Protein AF-A0A066ZB01-F1 (afdb_monomer)

Organism: NCBI:txid1348663

Nearest PDB structures (foldseek):
  6ec8-assembly1_A  TM=8.631E-01  e=2.308E-12  Thermobispora bispora DSM 43833
  6ec7-assembly1_A  TM=8.697E-01  e=3.137E-12  Thermobispora bispora DSM 43833
  3on5-assembly1_B  TM=3.009E-01  e=8.406E-01  Halalkalibacterium halodurans

Structure (mmCIF, N/CA/C/O backbone):
data_AF-A0A066ZB01-F1
#
_entry.id   AF-A0A066ZB01-F1
#
loop_
_atom_site.group_PDB
_atom_site.id
_atom_site.type_symbol
_atom_site.label_atom_id
_atom_site.label_alt_id
_atom_site.label_comp_id
_atom_site.label_asym_id
_atom_site.label_entity_id
_atom_site.label_seq_id
_atom_site.pdbx_PDB_ins_code
_atom_site.Cartn_x
_atom_site.Cartn_y
_atom_site.Cartn_z
_atom_site.occupancy
_atom_site.B_iso_or_equiv
_atom_site.auth_seq_id
_atom_site.auth_comp_id
_atom_site.auth_asym_id
_atom_site.auth_atom_id
_atom_site.pdbx_PDB_model_num
ATOM 1 N N . MET A 1 1 ? -19.015 -4.061 22.988 1.00 94.56 1 MET A N 1
ATOM 2 C CA . MET A 1 1 ? -18.983 -2.581 22.959 1.00 94.56 1 MET A CA 1
ATOM 3 C C . MET A 1 1 ? -17.643 -2.166 22.382 1.00 94.56 1 MET A C 1
ATOM 5 O O . MET A 1 1 ? -16.663 -2.793 22.760 1.00 94.56 1 MET A O 1
ATOM 9 N N . LEU A 1 2 ? -17.573 -1.196 21.468 1.00 95.50 2 LEU A N 1
ATOM 10 C CA . LEU A 1 2 ? -16.280 -0.723 20.955 1.00 95.50 2 LEU A CA 1
ATOM 11 C C . LEU A 1 2 ? -15.643 0.238 21.965 1.00 95.50 2 LEU A C 1
ATOM 13 O O . LEU A 1 2 ? -16.350 1.077 22.519 1.00 95.50 2 LEU A O 1
ATOM 17 N N . ALA A 1 3 ? -14.338 0.110 22.187 1.00 95.69 3 ALA A N 1
ATOM 18 C CA . ALA A 1 3 ? -13.564 1.078 22.955 1.00 95.69 3 ALA A CA 1
ATOM 19 C C . ALA A 1 3 ? -12.239 1.356 22.249 1.00 95.69 3 ALA A C 1
ATOM 21 O O . ALA A 1 3 ? -11.523 0.427 21.863 1.00 95.69 3 ALA A O 1
ATOM 22 N N . GLU A 1 4 ? -11.928 2.627 22.047 1.00 93.62 4 GLU A N 1
ATOM 23 C CA . GLU A 1 4 ? -10.736 3.026 21.316 1.00 93.62 4 GLU A CA 1
ATOM 24 C C . GLU A 1 4 ? -9.476 2.914 22.179 1.00 93.62 4 GLU A C 1
ATOM 26 O O . GLU A 1 4 ? -9.448 3.401 23.304 1.00 93.62 4 GLU A O 1
ATOM 31 N N . VAL A 1 5 ? -8.415 2.286 21.666 1.00 91.00 5 VAL A N 1
ATOM 32 C CA . VAL A 1 5 ? -7.095 2.351 22.308 1.00 91.00 5 VAL A CA 1
ATOM 33 C C . VAL A 1 5 ? -6.440 3.682 21.983 1.00 91.00 5 VAL A C 1
ATOM 35 O O . VAL A 1 5 ? -6.344 4.065 20.814 1.00 91.00 5 VAL A O 1
ATOM 38 N N . THR A 1 6 ? -5.921 4.367 23.001 1.00 79.38 6 THR A N 1
ATOM 39 C CA . THR A 1 6 ? -5.087 5.535 22.728 1.00 79.38 6 THR A CA 1
ATOM 40 C C . THR A 1 6 ? -3.781 5.086 22.063 1.00 79.38 6 THR A C 1
ATOM 42 O O . THR A 1 6 ? -3.296 3.968 22.256 1.00 79.38 6 THR A O 1
ATOM 45 N N . ALA A 1 7 ? -3.173 5.959 21.260 1.00 72.19 7 ALA A N 1
ATOM 46 C CA . ALA A 1 7 ? -1.843 5.692 20.712 1.00 72.19 7 ALA A CA 1
ATOM 47 C C . ALA A 1 7 ? -0.716 5.844 21.755 1.00 72.19 7 ALA A C 1
ATOM 49 O O . ALA A 1 7 ? 0.468 5.727 21.418 1.00 72.19 7 ALA A O 1
ATOM 50 N N . GLY A 1 8 ? -1.078 6.144 23.004 1.00 71.19 8 GLY A N 1
ATOM 51 C CA . GLY A 1 8 ? -0.172 6.399 24.106 1.00 71.19 8 GLY A CA 1
ATOM 52 C C . GLY A 1 8 ? 0.849 7.485 23.808 1.00 71.19 8 GLY A C 1
ATOM 53 O O . GLY A 1 8 ? 0.538 8.542 23.262 1.00 71.19 8 GLY A O 1
ATOM 54 N N . ALA A 1 9 ? 2.107 7.206 24.151 1.00 62.75 9 ALA A N 1
ATOM 55 C CA . ALA A 1 9 ? 3.230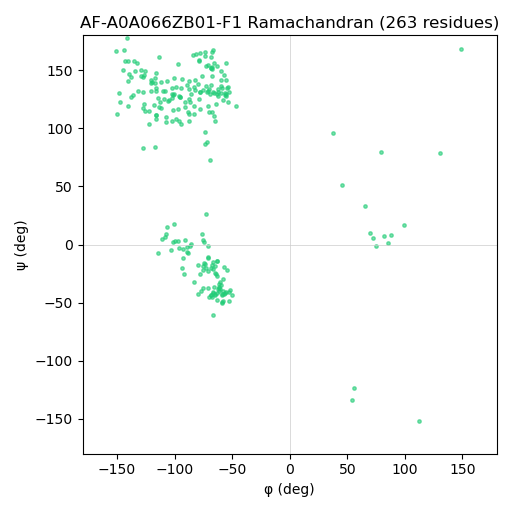 8.123 23.961 1.00 62.75 9 ALA A CA 1
ATOM 56 C C . ALA A 1 9 ? 3.651 8.326 22.488 1.00 62.75 9 ALA A C 1
ATOM 58 O O . ALA A 1 9 ? 4.582 9.092 22.226 1.00 62.75 9 ALA A O 1
ATOM 59 N N . ALA A 1 10 ? 3.014 7.656 21.518 1.00 62.03 10 ALA A N 1
ATOM 60 C CA . ALA A 1 10 ? 3.293 7.872 20.102 1.00 62.03 10 ALA A CA 1
ATOM 61 C C . ALA A 1 10 ? 2.729 9.233 19.653 1.00 62.03 10 ALA A C 1
ATOM 63 O O . ALA A 1 10 ? 1.599 9.347 19.175 1.00 62.03 10 ALA A O 1
ATOM 64 N N . THR A 1 11 ? 3.537 10.285 19.801 1.00 65.38 11 THR A N 1
ATOM 65 C CA . THR A 1 11 ? 3.187 11.651 19.405 1.00 65.38 11 THR A CA 1
ATOM 66 C C . THR A 1 11 ? 3.221 11.793 17.884 1.00 65.38 11 THR A C 1
ATOM 68 O O . THR A 1 11 ? 4.258 11.997 17.254 1.00 65.38 11 THR A O 1
ATOM 71 N N . THR A 1 12 ? 2.055 11.675 17.257 1.00 74.31 12 THR A N 1
ATOM 72 C CA . THR A 1 12 ? 1.884 11.901 15.821 1.00 74.31 12 THR A CA 1
ATOM 73 C C . THR A 1 12 ? 0.592 12.655 15.545 1.00 74.31 12 THR A C 1
ATOM 75 O O . THR A 1 12 ? -0.420 12.459 16.214 1.00 74.31 12 THR A O 1
ATOM 78 N N . ASN A 1 13 ? 0.607 13.494 14.512 1.00 82.44 13 ASN A N 1
ATOM 79 C CA . ASN A 1 13 ? -0.604 14.123 13.994 1.00 82.44 13 ASN A CA 1
ATOM 80 C C . ASN A 1 13 ? -1.529 13.126 13.271 1.00 82.44 13 ASN A C 1
ATOM 82 O O . ASN A 1 13 ? -2.676 13.461 12.997 1.00 82.44 13 ASN A O 1
ATOM 86 N N . LEU A 1 14 ? -1.055 11.909 12.984 1.00 84.06 14 LEU A N 1
ATOM 87 C CA . LEU A 1 14 ? -1.819 10.852 12.315 1.00 84.06 14 LEU A CA 1
ATOM 88 C C . LEU A 1 14 ? -2.930 10.242 13.189 1.00 84.06 14 LEU A C 1
ATOM 90 O O . LEU A 1 14 ? -3.771 9.510 12.674 1.00 84.06 14 LEU A O 1
ATOM 94 N N . ASN A 1 15 ? -2.946 10.546 14.488 1.00 82.44 15 ASN A N 1
ATOM 95 C CA . ASN A 1 15 ? -3.956 10.065 15.439 1.00 82.44 15 ASN A CA 1
ATOM 96 C C . ASN A 1 15 ? -4.937 11.161 15.866 1.00 82.44 15 ASN A C 1
ATOM 98 O O . ASN A 1 15 ? -5.710 10.971 16.794 1.00 82.44 15 ASN A O 1
ATOM 102 N N . LEU A 1 16 ? -4.888 12.328 15.222 1.00 83.56 16 LEU A N 1
ATOM 103 C CA . LEU A 1 16 ? -5.812 13.412 15.521 1.00 83.56 16 LEU A CA 1
ATOM 104 C C . LEU A 1 16 ? -7.125 13.190 14.770 1.00 83.56 16 LEU A C 1
ATOM 106 O O . LEU A 1 16 ? -7.179 13.314 13.547 1.00 83.56 16 LEU A O 1
ATOM 110 N N . HIS A 1 17 ? -8.187 12.910 15.515 1.00 86.44 17 HIS A N 1
ATOM 111 C CA . HIS A 1 17 ? -9.561 12.883 15.026 1.00 86.44 17 HIS A CA 1
ATOM 112 C C . HIS A 1 17 ? -10.531 13.243 16.159 1.00 86.44 17 HIS A C 1
ATOM 114 O O . HIS A 1 17 ? -10.153 13.313 17.328 1.00 86.44 17 HIS A O 1
ATOM 120 N N . ALA A 1 18 ? -11.786 13.521 15.804 1.00 87.38 18 ALA A N 1
ATOM 121 C CA . ALA A 1 18 ? -12.849 13.642 16.797 1.00 87.38 18 ALA A CA 1
ATOM 122 C C . ALA A 1 18 ? -13.099 12.277 17.470 1.00 87.38 18 ALA A C 1
ATOM 124 O O . ALA A 1 18 ? -12.812 11.255 16.845 1.00 87.38 18 ALA A O 1
ATOM 125 N N . PRO A 1 19 ? -13.652 12.230 18.694 1.00 86.75 19 PRO A N 1
ATOM 126 C CA . PRO A 1 19 ? -14.047 10.970 19.317 1.00 86.75 19 PRO A CA 1
ATOM 127 C C . PRO A 1 19 ? -15.019 10.190 18.421 1.00 86.75 19 PRO A C 1
ATOM 129 O O . PRO A 1 19 ? -16.005 10.752 17.939 1.00 86.75 19 PRO A O 1
ATOM 132 N N . LEU A 1 20 ? -14.725 8.910 18.184 1.00 90.75 20 LEU A N 1
ATOM 133 C CA . LEU A 1 20 ? -15.526 8.018 17.329 1.00 90.75 20 LEU A CA 1
ATOM 134 C C . LEU A 1 20 ? -16.183 6.870 18.108 1.00 90.75 20 LEU A C 1
ATOM 136 O O . LEU A 1 20 ? -16.982 6.122 17.546 1.00 90.75 20 LEU A O 1
ATOM 140 N N . THR A 1 21 ? -15.850 6.721 19.389 1.00 93.75 21 THR A N 1
ATOM 141 C CA . THR A 1 21 ? -16.412 5.709 20.287 1.00 93.75 21 THR A CA 1
ATOM 142 C C . THR A 1 21 ? -16.823 6.350 21.609 1.00 93.75 21 THR A C 1
ATOM 144 O O . THR A 1 21 ? -16.309 7.404 21.980 1.00 93.75 21 THR A O 1
ATOM 147 N N . ASP A 1 22 ? -17.758 5.715 22.318 1.00 94.88 22 ASP A N 1
ATOM 148 C CA . ASP A 1 22 ? -18.244 6.205 23.615 1.00 94.88 22 ASP A CA 1
ATOM 149 C C . ASP A 1 22 ? -17.228 5.998 24.753 1.00 94.88 22 ASP A C 1
ATOM 151 O O . ASP A 1 22 ? -17.370 6.602 25.816 1.00 94.88 22 ASP A O 1
ATOM 155 N N . TYR A 1 23 ? -16.229 5.128 24.550 1.00 95.88 23 TYR A N 1
ATOM 156 C CA . TYR A 1 23 ? -15.257 4.734 25.568 1.00 95.88 23 TYR A CA 1
ATOM 157 C C . TYR A 1 23 ? -13.834 4.657 25.018 1.00 95.88 23 TYR A C 1
ATOM 159 O O . TYR A 1 23 ? -13.612 4.164 23.915 1.00 95.88 23 TYR A O 1
ATOM 167 N N . GLU A 1 24 ? -12.862 5.031 25.845 1.00 94.88 24 GLU A N 1
ATOM 168 C CA . GLU A 1 24 ? -11.433 4.915 25.546 1.00 94.88 24 GLU A CA 1
ATOM 169 C C . GLU A 1 24 ? -10.743 3.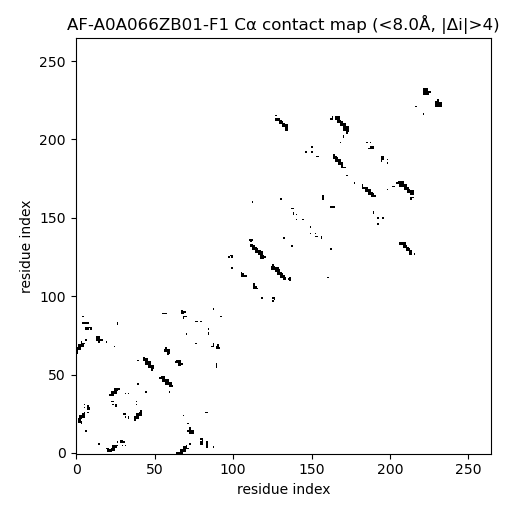963 26.528 1.00 94.88 24 GLU A C 1
ATOM 171 O O . GLU A 1 24 ? -11.002 3.983 27.733 1.00 94.88 24 GLU A O 1
ATOM 176 N N . LEU A 1 25 ? -9.836 3.135 26.015 1.00 94.50 25 LEU A N 1
ATOM 177 C CA . LEU A 1 25 ? -8.946 2.288 26.797 1.00 94.50 25 LEU A CA 1
ATOM 178 C C . LEU A 1 25 ? -7.682 3.077 27.137 1.00 94.50 25 LEU A C 1
ATOM 180 O O . LEU A 1 25 ? -6.873 3.371 26.256 1.00 94.50 25 LEU A O 1
ATOM 184 N N . VAL A 1 26 ? -7.504 3.387 28.421 1.00 92.94 26 VAL A N 1
ATOM 185 C CA . VAL A 1 26 ? -6.378 4.185 28.921 1.00 92.94 26 VAL A CA 1
ATOM 186 C C . VAL A 1 26 ? -5.344 3.257 29.548 1.00 92.94 26 VAL A C 1
ATOM 188 O O . VAL A 1 26 ? -5.553 2.721 30.643 1.00 92.94 26 VAL A O 1
ATOM 191 N N . CYS A 1 27 ? -4.223 3.045 28.853 1.00 90.69 27 CYS A N 1
ATOM 192 C CA . CYS A 1 27 ? -3.161 2.167 29.339 1.00 90.69 27 CYS A CA 1
ATOM 193 C C . CYS A 1 27 ? -2.214 2.900 30.312 1.00 90.69 27 CYS A C 1
ATOM 195 O O . CYS A 1 27 ? -2.181 4.133 30.358 1.00 90.69 27 CYS A O 1
ATOM 197 N N . PRO A 1 28 ? -1.411 2.165 31.108 1.00 87.94 28 PRO A N 1
ATOM 198 C CA . PRO A 1 28 ? -0.453 2.778 32.023 1.00 87.94 28 PRO A CA 1
ATOM 199 C C . PRO A 1 28 ? 0.516 3.737 31.316 1.00 87.94 28 PRO A C 1
ATOM 201 O O . PRO A 1 28 ? 1.189 3.357 30.360 1.00 87.94 28 PRO A O 1
ATOM 204 N N . GLY A 1 29 ? 0.616 4.969 31.823 1.00 83.62 29 GLY A N 1
ATOM 205 C CA . GLY A 1 29 ? 1.490 6.012 31.270 1.00 83.62 29 GLY A CA 1
ATOM 206 C C . GLY A 1 29 ? 0.880 6.820 30.122 1.00 83.62 29 GLY A C 1
ATOM 207 O O . GLY A 1 29 ? 1.547 7.706 29.591 1.00 83.62 29 GLY A O 1
ATOM 208 N N . GLU A 1 30 ? -0.369 6.545 29.752 1.00 86.44 30 GLU A N 1
ATOM 209 C CA . GLU A 1 30 ? -1.114 7.300 28.747 1.00 86.44 30 GLU A CA 1
ATOM 210 C C . GLU A 1 30 ? -2.022 8.338 29.411 1.00 86.44 30 GLU A C 1
ATOM 212 O O . GLU A 1 30 ? -2.428 8.197 30.567 1.00 86.44 30 GLU A O 1
ATOM 217 N N . THR A 1 31 ? -2.348 9.394 28.671 1.00 82.62 31 THR A N 1
ATOM 218 C CA . THR A 1 31 ? -3.335 10.393 29.077 1.00 82.62 31 THR A CA 1
ATOM 219 C C . THR A 1 31 ? -4.467 10.418 28.062 1.00 82.62 31 THR A C 1
ATOM 221 O O . THR A 1 31 ? -4.238 10.328 26.857 1.00 82.62 31 THR A O 1
ATOM 224 N N . SER A 1 32 ? -5.693 10.551 28.558 1.00 86.44 32 SER A N 1
ATOM 225 C CA . SER A 1 32 ? -6.898 10.693 27.742 1.00 86.44 32 SER A CA 1
ATOM 226 C C . SER A 1 32 ? -7.532 12.057 27.995 1.00 86.44 32 SER A C 1
ATOM 228 O O . SER A 1 32 ? -7.436 12.615 29.092 1.00 86.44 32 SER A O 1
ATOM 230 N N . THR A 1 33 ? -8.159 12.610 26.959 1.00 86.62 33 THR A N 1
ATOM 231 C CA . THR A 1 33 ? -8.991 13.816 27.046 1.00 86.62 33 THR A CA 1
ATOM 232 C C . THR A 1 33 ? -10.479 13.488 27.184 1.00 86.62 33 THR A C 1
ATOM 234 O O . THR A 1 33 ? -11.287 14.408 27.333 1.00 86.62 33 THR A O 1
ATOM 237 N N . ALA A 1 34 ? -10.857 12.205 27.155 1.00 89.56 34 ALA A N 1
ATOM 238 C CA . ALA A 1 34 ? -12.227 11.769 27.368 1.00 89.56 34 ALA A CA 1
ATOM 239 C C . ALA A 1 34 ? -12.666 12.008 28.827 1.00 89.56 34 ALA A C 1
ATOM 241 O O . ALA A 1 34 ? -11.836 11.986 29.740 1.00 89.56 34 ALA A O 1
ATOM 242 N N . PRO A 1 35 ? -13.968 12.210 29.089 1.00 93.38 35 PRO A N 1
ATOM 243 C CA . PRO A 1 35 ? -14.489 12.281 30.453 1.00 93.38 35 PRO A CA 1
ATOM 244 C C . PRO A 1 35 ? -14.164 11.017 31.260 1.00 93.38 35 PRO A C 1
ATOM 246 O O . PRO A 1 35 ? -14.198 9.919 30.714 1.00 93.38 35 PRO A O 1
ATOM 249 N N . GLU A 1 36 ? -13.929 11.148 32.567 1.00 92.75 36 GLU A N 1
ATOM 250 C CA . GLU A 1 36 ? -13.523 10.034 33.446 1.00 92.75 36 GLU A CA 1
ATOM 251 C C . GLU A 1 36 ? -14.459 8.813 33.345 1.00 92.75 36 GLU A C 1
ATOM 253 O O . GLU A 1 36 ? -14.003 7.677 33.259 1.00 92.75 36 GLU A O 1
ATOM 258 N N . GLN A 1 37 ? -15.776 9.022 33.239 1.00 93.81 37 GLN A N 1
ATOM 259 C CA . GLN A 1 37 ? -16.750 7.930 33.096 1.00 93.81 37 GLN A CA 1
ATOM 260 C C . GLN A 1 37 ? -16.614 7.112 31.795 1.00 93.81 37 GLN A C 1
ATOM 262 O O . GLN A 1 37 ? -17.027 5.944 31.755 1.00 93.81 37 GLN A O 1
ATOM 267 N N . ALA A 1 38 ? -16.052 7.730 30.752 1.00 95.12 38 ALA A N 1
ATOM 268 C CA . ALA A 1 38 ? -15.792 7.143 29.441 1.00 95.12 38 ALA A CA 1
ATOM 269 C C . ALA A 1 38 ? -14.411 6.467 29.370 1.00 95.12 38 ALA A C 1
ATOM 271 O O . ALA A 1 38 ? -14.108 5.791 28.391 1.00 95.12 38 ALA A O 1
ATOM 272 N N . GLN A 1 39 ? -13.579 6.594 30.406 1.00 95.19 39 GLN A N 1
ATOM 273 C CA . GLN A 1 39 ? -12.277 5.940 30.461 1.00 95.19 39 GLN A CA 1
ATOM 274 C C . GLN A 1 39 ? -12.407 4.527 31.044 1.00 95.19 39 GLN A C 1
ATOM 276 O O . GLN A 1 39 ? -13.077 4.284 32.055 1.00 95.19 39 GLN A O 1
ATOM 281 N N . ILE A 1 40 ? -11.770 3.563 30.389 1.00 96.44 40 ILE A N 1
ATOM 282 C CA . ILE A 1 40 ? -11.633 2.186 30.853 1.00 96.44 40 ILE A CA 1
ATOM 283 C C . ILE A 1 40 ? -10.145 1.938 31.067 1.00 96.44 40 ILE A C 1
ATOM 285 O O . ILE A 1 40 ? -9.365 1.854 30.118 1.00 96.44 40 ILE A O 1
ATOM 289 N N . HIS A 1 41 ? -9.747 1.848 32.331 1.00 94.88 41 HIS A N 1
ATOM 290 C CA . HIS A 1 41 ? -8.372 1.547 32.700 1.00 94.88 41 HIS A CA 1
ATOM 291 C C . HIS A 1 41 ? -8.077 0.050 32.574 1.00 94.88 41 HIS A C 1
ATOM 293 O O . HIS A 1 41 ? -8.972 -0.795 32.592 1.00 94.88 41 HIS A O 1
ATOM 299 N N . LEU A 1 42 ? -6.793 -0.282 32.440 1.00 93.81 42 LEU A N 1
ATOM 300 C CA . LEU A 1 42 ? -6.343 -1.659 32.237 1.00 93.81 42 LEU A CA 1
ATOM 301 C C . LEU A 1 42 ? -6.727 -2.612 33.387 1.00 93.81 42 LEU A C 1
ATOM 303 O O . LEU A 1 42 ? -6.965 -3.790 33.143 1.00 93.81 42 LEU A O 1
ATOM 307 N N . ASP A 1 43 ? -6.790 -2.125 34.624 1.00 94.44 43 ASP A N 1
ATOM 308 C CA . ASP A 1 43 ? -7.150 -2.893 35.826 1.00 94.44 43 ASP A CA 1
ATOM 309 C C . ASP A 1 43 ? -8.639 -3.284 35.890 1.00 94.44 43 ASP A C 1
ATOM 311 O O . ASP A 1 43 ? -9.002 -4.276 36.531 1.00 94.44 43 ASP A O 1
ATOM 315 N N . ASP A 1 44 ? -9.493 -2.552 35.176 1.00 96.62 44 ASP A N 1
ATOM 316 C CA . ASP A 1 44 ? -10.904 -2.885 34.987 1.00 96.62 44 ASP A CA 1
ATOM 317 C C . ASP A 1 44 ? -11.109 -4.049 34.001 1.00 96.62 44 ASP A C 1
ATOM 319 O O . ASP A 1 44 ? -12.183 -4.653 33.956 1.00 96.62 44 ASP A O 1
ATOM 323 N N . LEU A 1 45 ? -10.088 -4.388 33.211 1.00 97.31 45 LEU A N 1
ATOM 324 C CA . LEU A 1 45 ? -10.184 -5.383 32.151 1.00 97.31 45 LEU A CA 1
ATOM 325 C C . LEU A 1 45 ? -9.765 -6.780 32.622 1.00 97.31 45 LEU A C 1
ATOM 327 O O . LEU A 1 45 ? -8.812 -6.966 33.379 1.00 97.31 45 LEU A O 1
ATOM 331 N N . TYR A 1 46 ? -10.464 -7.800 32.130 1.00 97.25 46 TYR A N 1
ATOM 332 C CA . TYR A 1 46 ? -10.075 -9.200 32.284 1.00 97.25 46 TYR A CA 1
ATOM 333 C C . TYR A 1 46 ? -10.411 -10.005 31.034 1.00 97.25 46 TYR A C 1
ATOM 335 O O . TYR A 1 46 ? -11.267 -9.620 30.238 1.00 97.25 46 TYR A O 1
ATOM 343 N N . VAL A 1 47 ? -9.716 -11.128 30.868 1.00 97.25 47 VAL A N 1
ATOM 344 C CA . VAL A 1 47 ? -9.925 -12.053 29.753 1.00 97.25 47 VAL A CA 1
ATOM 345 C C . VAL A 1 47 ? -10.733 -13.249 30.236 1.00 97.25 47 VAL A C 1
ATOM 347 O O . VAL A 1 47 ? -10.444 -13.816 31.289 1.00 97.25 47 VAL A O 1
ATOM 350 N N . GLU A 1 48 ? -11.725 -13.639 29.449 1.00 96.38 48 GLU A N 1
ATOM 351 C CA . GLU A 1 48 ? -12.577 -14.803 29.676 1.00 96.38 48 GLU A CA 1
ATOM 352 C C . GLU A 1 48 ? -12.613 -15.653 28.399 1.00 96.38 48 GLU A C 1
ATOM 354 O O . GLU A 1 48 ? -12.546 -15.120 27.292 1.00 96.38 48 GLU A O 1
ATOM 359 N N . HIS A 1 49 ? -12.678 -16.979 28.528 1.00 96.50 49 HIS A N 1
ATOM 360 C CA . HIS A 1 49 ? -12.913 -17.865 27.384 1.00 96.50 49 HIS A CA 1
ATOM 361 C C . HIS A 1 49 ? -14.417 -18.001 27.165 1.00 96.50 49 HIS A C 1
ATOM 363 O O . HIS A 1 49 ? -15.133 -18.419 28.071 1.00 96.50 49 HIS A O 1
ATOM 369 N N . ASP A 1 50 ? -14.880 -17.653 25.968 1.00 95.19 50 ASP A N 1
ATOM 370 C CA . ASP A 1 50 ? -16.229 -17.946 25.494 1.00 95.19 50 ASP A CA 1
ATOM 371 C C . ASP A 1 50 ? -16.222 -19.338 24.833 1.00 95.19 50 ASP A C 1
ATOM 373 O O . ASP A 1 50 ? -15.703 -19.474 23.719 1.00 95.19 50 ASP A O 1
ATOM 377 N N . PRO A 1 51 ? -16.781 -20.380 25.481 1.00 95.44 51 PRO A N 1
ATOM 378 C CA . PRO A 1 51 ? -16.763 -21.740 24.950 1.00 95.44 51 PRO A CA 1
ATOM 379 C C . PRO A 1 51 ? -17.713 -21.936 23.762 1.00 95.44 51 PRO A C 1
ATOM 381 O O . PRO A 1 51 ? -17.546 -22.894 23.013 1.00 95.44 51 PRO A O 1
ATOM 384 N N . ALA A 1 52 ? -18.715 -21.068 23.580 1.00 95.19 52 ALA A N 1
ATOM 385 C CA . ALA A 1 52 ? -19.668 -21.195 22.481 1.00 95.19 52 ALA A CA 1
ATOM 386 C C . ALA A 1 52 ? -19.055 -20.715 21.159 1.00 95.19 52 ALA A C 1
ATOM 388 O O . ALA A 1 52 ? -19.256 -21.339 20.118 1.00 95.19 52 ALA A O 1
ATOM 389 N N . ALA A 1 53 ? -18.293 -19.621 21.213 1.00 90.81 53 ALA A N 1
ATOM 390 C CA . ALA A 1 53 ? -17.561 -19.075 20.071 1.00 90.81 53 ALA A CA 1
ATOM 391 C C . ALA A 1 53 ? -16.109 -19.583 19.970 1.00 90.81 53 ALA A C 1
ATOM 393 O O . ALA A 1 53 ? -15.411 -19.224 19.023 1.00 90.81 53 ALA A O 1
ATOM 394 N N . ASP A 1 54 ? -15.663 -20.371 20.953 1.00 94.50 54 ASP A N 1
ATOM 395 C CA . ASP A 1 54 ? -14.289 -20.848 21.140 1.00 94.50 54 ASP A CA 1
ATOM 396 C C . ASP A 1 54 ? -13.231 -19.743 20.968 1.00 94.50 54 ASP A C 1
ATOM 398 O O . ASP A 1 54 ? -12.278 -19.852 20.194 1.00 94.50 54 ASP A O 1
ATOM 402 N N . ARG A 1 55 ? -13.420 -18.623 21.676 1.00 93.31 55 ARG A N 1
ATOM 403 C CA . ARG A 1 55 ? -12.509 -17.470 21.609 1.00 93.31 55 ARG A CA 1
ATOM 404 C C . ARG A 1 55 ? -12.287 -16.825 22.965 1.00 93.31 55 ARG A C 1
ATOM 406 O O . ARG A 1 55 ? -13.111 -16.932 23.867 1.00 93.31 55 ARG A O 1
ATOM 413 N N . LEU A 1 56 ? -11.181 -16.102 23.091 1.00 94.75 56 LEU A N 1
ATOM 414 C CA . LEU A 1 56 ? -10.953 -15.227 24.235 1.00 94.75 56 LEU A CA 1
ATOM 415 C C . LEU A 1 56 ? -11.674 -13.894 24.019 1.00 94.75 56 LEU A C 1
ATOM 417 O O . LEU A 1 56 ? -11.558 -13.287 22.952 1.00 94.75 56 LEU A O 1
ATOM 421 N N . VAL A 1 57 ? -12.391 -13.437 25.040 1.00 95.75 57 VAL A N 1
ATOM 422 C CA . VAL A 1 57 ? -13.085 -12.149 25.068 1.00 95.75 57 VAL A CA 1
ATOM 423 C C . VAL A 1 57 ? -12.506 -11.268 26.164 1.00 95.75 57 VAL A C 1
ATOM 425 O O . VAL A 1 57 ? -12.139 -11.742 27.238 1.00 95.75 57 VAL A O 1
ATOM 428 N N . LEU A 1 58 ? -12.428 -9.971 25.887 1.00 97.25 58 LEU A N 1
ATOM 429 C CA . LEU A 1 58 ? -12.007 -8.960 26.846 1.00 97.25 58 LEU A CA 1
ATOM 430 C C . LEU A 1 58 ? -13.260 -8.347 27.483 1.00 97.25 58 LEU A C 1
ATOM 432 O O . LEU A 1 58 ? -14.169 -7.919 26.773 1.00 97.25 58 LEU A O 1
ATOM 436 N N . ARG A 1 59 ? -13.344 -8.308 28.813 1.00 97.44 59 ARG A N 1
ATOM 437 C CA . ARG A 1 59 ? -14.506 -7.786 29.550 1.00 97.44 59 ARG A CA 1
ATOM 438 C C . ARG A 1 59 ? -14.101 -6.713 30.547 1.00 97.44 59 ARG A C 1
ATOM 440 O O . ARG A 1 59 ? -13.015 -6.772 31.111 1.00 97.44 59 ARG A O 1
ATOM 447 N N . SER A 1 60 ? -15.010 -5.773 30.794 1.00 97.88 60 SER A N 1
ATOM 448 C CA . SER A 1 60 ? -14.889 -4.766 31.856 1.00 97.88 60 SER A CA 1
ATOM 449 C C . SER A 1 60 ? -15.610 -5.239 33.122 1.00 97.88 60 SER A C 1
ATOM 451 O O . SER A 1 60 ? -16.742 -5.729 33.048 1.00 97.88 60 SER A O 1
ATOM 453 N N . ARG A 1 61 ? -14.980 -5.091 34.296 1.00 97.38 61 ARG A N 1
ATOM 454 C CA . ARG A 1 61 ? -15.600 -5.399 35.599 1.00 97.38 61 ARG A CA 1
ATOM 455 C C . ARG A 1 61 ? -16.677 -4.382 35.943 1.00 97.38 61 ARG A C 1
ATOM 457 O O . ARG A 1 61 ? -17.765 -4.769 36.358 1.00 97.38 61 ARG A O 1
ATOM 464 N N . ARG A 1 62 ? -16.380 -3.100 35.740 1.00 96.62 62 ARG A N 1
ATOM 465 C CA . ARG A 1 62 ? -17.261 -1.966 36.021 1.00 96.62 62 ARG A CA 1
ATOM 466 C C . ARG A 1 62 ? -18.512 -1.973 35.152 1.00 96.62 62 ARG A C 1
ATOM 468 O O . ARG A 1 62 ? -19.596 -1.702 35.657 1.00 96.62 62 ARG A O 1
ATOM 475 N N . LEU A 1 63 ? -18.367 -2.255 33.857 1.00 96.12 63 LEU A N 1
ATOM 476 C CA . LEU A 1 63 ? -19.470 -2.188 32.894 1.00 96.12 63 LEU A CA 1
ATOM 477 C C . LEU A 1 63 ? -20.177 -3.534 32.697 1.00 96.12 63 LEU A C 1
ATOM 479 O O . LEU A 1 63 ? -21.300 -3.567 32.206 1.00 96.12 63 LEU A O 1
ATOM 483 N N . GLY A 1 64 ? -19.531 -4.650 33.044 1.00 96.19 64 GLY A N 1
ATOM 484 C CA . GLY A 1 64 ? -20.107 -5.991 32.918 1.00 96.19 64 GLY A CA 1
ATOM 485 C C . GLY A 1 64 ? -20.289 -6.481 31.475 1.00 96.19 64 GLY A C 1
ATOM 486 O O . GLY A 1 64 ? -20.912 -7.521 31.258 1.00 96.19 64 GLY A O 1
ATOM 487 N N . VAL A 1 65 ? -19.741 -5.779 30.480 1.00 96.56 65 VAL A N 1
ATOM 488 C CA . VAL A 1 65 ? -19.888 -6.087 29.045 1.00 96.56 65 VAL A CA 1
ATOM 489 C C . VAL A 1 65 ? -18.565 -6.510 28.401 1.00 96.56 65 VAL A C 1
ATOM 491 O O . VAL A 1 65 ? -17.487 -6.231 28.930 1.00 96.56 65 VAL A O 1
ATOM 494 N N . GLU A 1 66 ? -18.651 -7.163 27.237 1.00 96.56 66 GLU A N 1
ATOM 495 C CA . GLU A 1 66 ? -17.499 -7.352 26.348 1.00 96.56 66 GLU A CA 1
ATOM 496 C C . GLU A 1 66 ? -17.036 -5.999 25.792 1.00 96.56 66 GLU A C 1
ATOM 498 O O . GLU A 1 66 ? -17.829 -5.216 25.247 1.00 96.56 66 GLU A O 1
ATOM 503 N N . VAL A 1 67 ? -15.734 -5.765 25.896 1.00 97.25 67 VAL A N 1
ATOM 504 C CA . VAL A 1 67 ? -15.014 -4.628 25.338 1.00 97.25 67 VAL A CA 1
ATOM 505 C C . VAL A 1 67 ? -14.246 -5.120 24.120 1.00 97.25 67 VAL A C 1
ATOM 507 O O . VAL A 1 67 ? -13.455 -6.050 24.211 1.00 97.25 67 VAL A O 1
ATOM 510 N N . VAL A 1 68 ? -14.471 -4.486 22.976 1.00 96.38 68 VAL A N 1
ATOM 511 C CA . VAL A 1 68 ? -13.767 -4.760 21.726 1.00 96.38 68 VAL A CA 1
ATOM 512 C C . VAL A 1 68 ? -12.824 -3.587 21.475 1.00 96.38 68 VAL A C 1
ATOM 514 O O . VAL A 1 68 ? -13.298 -2.506 21.108 1.00 96.38 68 VAL A O 1
ATOM 517 N N . PRO A 1 69 ? -11.509 -3.766 21.689 1.00 95.06 69 PRO A N 1
ATOM 518 C CA . PRO A 1 69 ? -10.528 -2.726 21.424 1.00 95.06 69 PRO A CA 1
ATOM 519 C C . PRO A 1 69 ? -10.522 -2.377 19.939 1.00 95.06 69 PRO A C 1
ATOM 521 O O . PRO A 1 69 ? -10.491 -3.270 19.093 1.00 95.06 69 PRO A O 1
ATOM 524 N N . VAL A 1 70 ? -10.527 -1.095 19.601 1.00 93.25 70 VAL A N 1
ATOM 525 C CA . VAL A 1 70 ? -10.367 -0.618 18.221 1.00 93.25 70 VAL A CA 1
ATOM 526 C C . VAL A 1 70 ? -9.291 0.448 18.167 1.00 93.25 70 VAL A C 1
ATOM 528 O O . VAL A 1 70 ? -9.076 1.168 19.132 1.00 93.25 70 VAL A O 1
ATOM 531 N N . TYR A 1 71 ? -8.598 0.543 17.039 1.00 90.31 71 TYR A N 1
ATOM 532 C CA . TYR A 1 71 ? -7.636 1.607 16.790 1.00 90.31 71 TYR A CA 1
ATOM 533 C C . TYR A 1 71 ? -8.054 2.347 15.526 1.00 90.31 71 TYR A C 1
ATOM 535 O O . TYR A 1 71 ? -8.075 1.746 14.449 1.00 90.31 71 TYR A O 1
ATOM 543 N N . LEU A 1 72 ? -8.425 3.620 15.678 1.00 88.50 72 LEU A N 1
ATOM 544 C CA . LEU A 1 72 ? -9.006 4.442 14.611 1.00 88.50 72 LEU A CA 1
ATOM 545 C C . LEU A 1 72 ? -8.036 5.528 14.109 1.00 88.50 72 LEU A C 1
ATOM 547 O O . LEU A 1 72 ? -8.382 6.332 13.244 1.00 88.50 72 LEU A O 1
ATOM 551 N N . GLY A 1 73 ? -6.788 5.496 14.588 1.00 85.12 73 GLY A N 1
ATOM 552 C CA . GLY A 1 73 ? -5.687 6.301 14.069 1.00 85.12 73 GLY A CA 1
ATOM 553 C C . GLY A 1 73 ? -5.089 5.755 12.764 1.00 85.12 73 GLY A C 1
ATOM 554 O O . GLY A 1 73 ? -5.286 4.602 12.381 1.00 85.12 73 GLY A O 1
ATOM 555 N N . TYR A 1 74 ? -4.301 6.586 12.076 1.00 82.69 74 TYR A N 1
ATOM 556 C CA . TYR A 1 74 ? -3.708 6.246 10.772 1.00 82.69 74 TYR A CA 1
ATOM 557 C C . TYR A 1 74 ? -2.375 5.484 10.847 1.00 82.69 74 TYR A C 1
ATOM 559 O O . TYR A 1 74 ? -1.783 5.181 9.805 1.00 82.69 74 TYR A O 1
ATOM 567 N N . LEU A 1 75 ? -1.855 5.174 12.040 1.00 79.50 75 LEU A N 1
ATOM 568 C CA . LEU A 1 75 ? -0.635 4.371 12.133 1.00 79.50 75 LEU A CA 1
ATOM 569 C C . LEU A 1 75 ? -0.898 2.900 11.799 1.00 79.50 75 LEU A C 1
ATOM 571 O O . LEU A 1 75 ? -2.009 2.378 11.850 1.00 79.50 75 LEU A O 1
ATOM 575 N N . VAL A 1 76 ? 0.177 2.180 11.498 1.00 79.38 76 VAL A N 1
ATOM 576 C CA . VAL A 1 76 ? 0.120 0.720 11.517 1.00 79.38 76 VAL A CA 1
ATOM 577 C C . VAL A 1 76 ? 0.120 0.244 12.978 1.00 79.38 76 VAL A C 1
ATOM 579 O O . VAL A 1 76 ? 0.988 0.669 13.735 1.00 79.38 76 VAL A O 1
ATOM 582 N N . PRO A 1 77 ? -0.763 -0.684 13.397 1.00 78.81 77 PRO A N 1
ATOM 583 C CA . PRO A 1 77 ? -0.821 -1.139 14.794 1.00 78.81 77 PRO A CA 1
ATOM 584 C C . PRO A 1 77 ? 0.508 -1.652 15.372 1.00 78.81 77 PRO A C 1
ATOM 586 O O . PRO A 1 77 ? 0.703 -1.667 16.581 1.00 78.81 77 PRO A O 1
ATOM 589 N N . MET A 1 78 ? 1.453 -2.063 14.518 1.00 80.44 78 MET A N 1
ATOM 590 C CA . MET A 1 78 ? 2.766 -2.551 14.951 1.00 80.44 78 MET A CA 1
ATOM 591 C C . MET A 1 78 ? 3.672 -1.477 15.565 1.00 80.44 78 MET A C 1
ATOM 593 O O . MET A 1 78 ? 4.622 -1.843 16.246 1.00 80.44 78 MET A O 1
ATOM 597 N N . VAL A 1 79 ? 3.424 -0.187 15.308 1.00 82.88 79 VAL A N 1
ATOM 598 C CA . VAL A 1 79 ? 4.214 0.902 15.916 1.00 82.88 79 VAL A CA 1
ATOM 599 C C . VAL A 1 79 ? 3.648 1.367 17.258 1.00 82.88 79 VAL A C 1
ATOM 601 O O . VAL A 1 79 ? 4.227 2.249 17.886 1.00 82.88 79 VAL A O 1
ATOM 604 N N . LEU A 1 80 ? 2.522 0.795 17.692 1.00 85.44 80 LEU A N 1
ATOM 605 C CA . LEU A 1 80 ? 1.933 1.104 18.987 1.00 85.44 80 LEU A CA 1
ATOM 606 C C . LEU A 1 80 ? 2.753 0.482 20.128 1.00 85.44 80 LEU A C 1
ATOM 608 O O . LEU A 1 80 ? 3.396 -0.560 19.929 1.00 85.44 80 LEU A O 1
ATOM 612 N N . PRO A 1 81 ? 2.698 1.072 21.337 1.00 87.12 81 PRO A N 1
ATOM 613 C CA . PRO A 1 81 ? 3.261 0.458 22.531 1.00 87.12 81 PRO A CA 1
ATOM 614 C C . PRO A 1 81 ? 2.703 -0.951 22.767 1.00 87.12 81 PRO A C 1
ATOM 616 O O . PRO A 1 81 ? 1.614 -1.306 22.311 1.00 87.12 81 PRO A O 1
ATOM 619 N N . GLU A 1 82 ? 3.4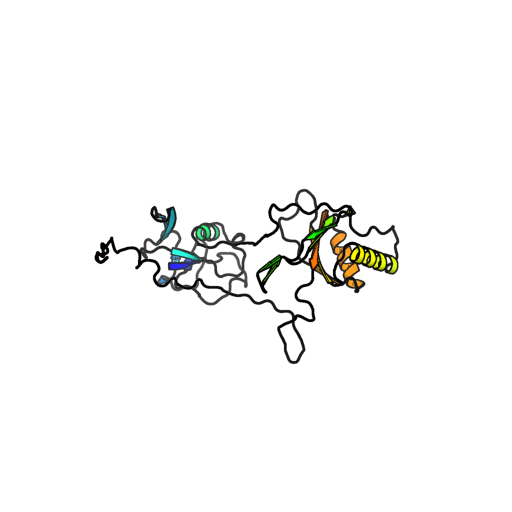59 -1.769 23.498 1.00 89.12 82 GLU A N 1
ATOM 620 C CA . GLU A 1 82 ? 3.160 -3.193 23.676 1.00 89.12 82 GLU A CA 1
ATOM 621 C C . GLU A 1 82 ? 1.761 -3.461 24.244 1.00 89.12 82 GLU A C 1
ATOM 623 O O . GLU A 1 82 ? 1.079 -4.358 23.749 1.00 89.12 82 GLU A O 1
ATOM 628 N N . ILE A 1 83 ? 1.314 -2.678 25.230 1.00 90.88 83 ILE A N 1
ATOM 629 C CA . ILE A 1 83 ? 0.022 -2.886 25.896 1.00 90.88 83 ILE A CA 1
ATOM 630 C C . ILE A 1 83 ? -1.159 -2.624 24.934 1.00 90.88 83 ILE A C 1
ATOM 632 O O . ILE A 1 83 ? -1.874 -3.588 24.647 1.00 90.88 83 ILE A O 1
ATOM 636 N N . PRO A 1 84 ? -1.349 -1.417 24.351 1.00 89.56 84 PRO A N 1
ATOM 637 C CA . PRO A 1 84 ? -2.353 -1.181 23.308 1.00 89.56 84 PRO A CA 1
ATOM 638 C C . PRO A 1 84 ? -2.292 -2.193 22.160 1.00 89.56 84 PRO A C 1
ATOM 640 O O . PRO A 1 84 ? -3.317 -2.729 21.742 1.00 89.56 84 PRO A O 1
ATOM 643 N N . ARG A 1 85 ? -1.084 -2.526 21.680 1.00 89.88 85 ARG A N 1
ATOM 644 C CA . ARG A 1 85 ? -0.891 -3.511 20.607 1.00 89.88 85 ARG A CA 1
ATOM 645 C C . ARG A 1 85 ? -1.393 -4.905 20.995 1.00 89.88 85 ARG A C 1
ATOM 647 O O . ARG A 1 85 ? -1.915 -5.614 20.139 1.00 89.88 85 ARG A O 1
ATOM 654 N N . SER A 1 86 ? -1.235 -5.299 22.257 1.00 91.25 86 SER A N 1
ATOM 655 C CA . SER A 1 86 ? -1.698 -6.593 22.773 1.00 91.25 86 SER A CA 1
ATOM 656 C C . SER A 1 86 ? -3.211 -6.609 22.977 1.00 91.25 86 SER A C 1
ATOM 658 O O . SER A 1 86 ? -3.854 -7.601 22.651 1.00 91.25 86 SER A O 1
ATOM 660 N N . LEU A 1 87 ? -3.801 -5.498 23.433 1.00 93.06 87 LEU A N 1
ATOM 661 C CA . LEU A 1 87 ? -5.257 -5.349 23.524 1.00 93.06 87 LEU A CA 1
ATOM 662 C C . LEU A 1 87 ? -5.922 -5.482 22.146 1.00 93.06 87 LEU A C 1
ATOM 664 O O . LEU A 1 87 ? -6.952 -6.137 22.020 1.00 93.06 87 LEU A O 1
ATOM 668 N N . LEU A 1 88 ? -5.300 -4.958 21.087 1.00 92.25 88 LEU A N 1
ATOM 669 C CA . LEU A 1 88 ? -5.816 -5.096 19.720 1.00 92.25 88 LEU A CA 1
ATOM 670 C C . LEU A 1 88 ? -5.885 -6.546 19.210 1.00 92.25 88 LEU A C 1
ATOM 672 O O . LEU A 1 88 ? -6.586 -6.793 18.233 1.00 92.25 88 LEU A O 1
ATOM 676 N N . LEU A 1 89 ? -5.243 -7.518 19.872 1.00 91.56 89 LEU A N 1
ATOM 677 C CA . LEU A 1 89 ? -5.419 -8.943 19.554 1.00 91.56 89 LEU A CA 1
ATOM 678 C C . LEU A 1 89 ? -6.833 -9.455 19.879 1.00 91.56 89 LEU A C 1
ATOM 680 O O . LEU A 1 89 ? -7.258 -10.453 19.304 1.00 91.56 89 LEU A O 1
ATOM 684 N N . PHE A 1 90 ? -7.565 -8.770 20.764 1.00 93.56 90 PHE A N 1
ATOM 685 C CA . PHE A 1 90 ? -8.973 -9.053 21.069 1.00 93.56 90 PHE A CA 1
ATOM 686 C C . PHE A 1 90 ? -9.942 -8.339 20.112 1.00 93.56 90 PHE A C 1
ATOM 688 O O . PHE A 1 90 ? -11.157 -8.499 20.222 1.00 93.56 90 PHE A O 1
ATOM 695 N N . SER A 1 91 ? -9.420 -7.549 19.170 1.00 90.56 91 SER A N 1
ATOM 696 C CA . SER A 1 91 ? -10.212 -6.921 18.118 1.00 90.56 91 SER A CA 1
ATOM 697 C C . SER A 1 91 ? -10.446 -7.899 16.962 1.00 90.56 91 SER A C 1
ATOM 699 O O . SER A 1 91 ? -9.509 -8.589 16.555 1.00 90.56 91 SER A O 1
ATOM 701 N N . PRO A 1 92 ? -11.631 -7.923 16.326 1.00 81.25 92 PRO A N 1
ATOM 702 C CA . PRO A 1 92 ? -11.882 -8.718 15.120 1.00 81.25 92 PRO A CA 1
ATOM 703 C C . PRO A 1 92 ? -11.198 -8.138 13.861 1.00 81.25 92 PRO A C 1
ATOM 705 O O . PRO A 1 92 ? -11.660 -8.341 12.738 1.00 81.25 92 PRO A O 1
ATOM 708 N N . THR A 1 93 ? -10.102 -7.390 14.009 1.00 74.12 93 THR A N 1
ATOM 709 C CA . THR A 1 93 ? -9.381 -6.784 12.889 1.00 74.12 93 THR A CA 1
ATOM 710 C C . THR A 1 93 ? -8.516 -7.815 12.177 1.00 74.12 93 THR A C 1
ATOM 712 O O . THR A 1 93 ? -7.538 -8.315 12.730 1.00 74.12 93 THR A O 1
ATOM 715 N N . SER A 1 94 ? -8.818 -8.074 10.906 1.00 69.31 94 SER A N 1
ATOM 716 C CA . SER A 1 94 ? -7.949 -8.835 10.010 1.00 69.31 94 SER A CA 1
ATOM 717 C C . SER A 1 94 ? -7.575 -7.983 8.807 1.00 69.31 94 SER A C 1
ATOM 719 O O . SER A 1 94 ? -8.427 -7.357 8.176 1.00 69.31 94 SER A O 1
ATOM 721 N N . ARG A 1 95 ? -6.283 -7.958 8.472 1.00 73.50 95 ARG A N 1
ATOM 722 C CA . ARG A 1 95 ? -5.804 -7.367 7.222 1.00 73.50 95 ARG A CA 1
ATOM 723 C C . ARG A 1 95 ? -5.650 -8.485 6.203 1.00 73.50 95 ARG A C 1
ATOM 725 O O . ARG A 1 95 ? -4.700 -9.261 6.268 1.00 73.50 95 ARG A O 1
ATOM 732 N N . VAL A 1 96 ? -6.563 -8.538 5.240 1.00 72.31 96 VAL A N 1
ATOM 733 C CA . VAL A 1 96 ? -6.428 -9.427 4.085 1.00 72.31 96 VAL A CA 1
ATOM 734 C C . VAL A 1 96 ? -5.655 -8.690 3.001 1.00 72.31 96 VAL A C 1
ATOM 736 O O . VAL A 1 96 ? -6.141 -7.716 2.433 1.00 72.31 96 VAL A O 1
ATOM 739 N N . THR A 1 97 ? -4.451 -9.168 2.699 1.00 76.44 97 THR A N 1
ATOM 740 C CA . THR A 1 97 ? -3.721 -8.753 1.498 1.00 76.44 97 THR A CA 1
ATOM 741 C C . THR A 1 97 ? -4.016 -9.775 0.401 1.00 76.44 97 THR A C 1
ATOM 743 O O . THR A 1 97 ? -3.482 -10.887 0.472 1.00 76.44 97 THR A O 1
ATOM 746 N N . PRO A 1 98 ? -4.879 -9.470 -0.587 1.00 78.00 98 PRO A N 1
ATOM 747 C CA . PRO A 1 98 ? -5.142 -10.398 -1.677 1.00 78.00 98 PRO A CA 1
ATOM 748 C C . PRO A 1 98 ? -3.868 -10.576 -2.508 1.00 78.00 98 PRO A C 1
ATOM 750 O O . PRO A 1 98 ? -3.441 -9.663 -3.207 1.00 78.00 98 PRO A O 1
ATOM 753 N N . GLU A 1 99 ? -3.268 -11.762 -2.436 1.00 84.31 99 GLU A N 1
ATOM 754 C CA . GLU A 1 99 ? -2.100 -12.139 -3.234 1.00 84.31 99 GLU A CA 1
ATOM 755 C C . GLU A 1 99 ? -2.483 -13.312 -4.149 1.00 84.31 99 GLU A C 1
ATOM 757 O O . GLU A 1 99 ? -2.287 -14.476 -3.785 1.00 84.31 99 GLU A O 1
ATOM 762 N N . PRO A 1 100 ? -3.089 -13.039 -5.320 1.00 87.38 100 PRO A N 1
ATOM 763 C CA . PRO A 1 100 ? -3.650 -14.081 -6.178 1.00 87.38 100 PRO A CA 1
ATOM 764 C C . PRO A 1 100 ? -2.587 -15.005 -6.782 1.00 87.38 100 PRO A C 1
ATOM 766 O O . PRO A 1 100 ? -2.925 -16.072 -7.288 1.00 87.38 100 PRO A O 1
ATOM 769 N N . TRP A 1 101 ? -1.308 -14.617 -6.739 1.00 89.25 101 TRP A N 1
ATOM 770 C CA . TRP A 1 101 ? -0.203 -15.426 -7.247 1.00 89.25 101 TRP A CA 1
ATOM 771 C C . TRP A 1 101 ? 0.548 -16.184 -6.150 1.00 89.25 101 TRP A C 1
ATOM 773 O O . TRP A 1 101 ? 1.527 -16.871 -6.456 1.00 89.25 101 TRP A O 1
ATOM 783 N N . ARG A 1 102 ? 0.117 -16.096 -4.882 1.00 87.12 102 ARG A N 1
ATOM 784 C CA . ARG A 1 102 ? 0.770 -16.801 -3.773 1.00 87.12 102 ARG A CA 1
ATOM 785 C C . ARG A 1 102 ? 0.778 -18.304 -4.040 1.00 87.12 102 ARG A C 1
ATOM 787 O O . ARG A 1 102 ? -0.266 -18.908 -4.250 1.00 87.12 102 ARG A O 1
ATOM 794 N N . GLY A 1 103 ? 1.963 -18.910 -4.017 1.00 86.25 103 GLY A N 1
ATOM 795 C CA . GLY A 1 103 ? 2.126 -20.348 -4.258 1.00 86.25 103 GLY A CA 1
ATOM 796 C C . GLY A 1 103 ? 1.988 -20.773 -5.723 1.00 86.25 103 GLY A C 1
ATOM 797 O O . GLY A 1 103 ? 2.180 -21.945 -6.023 1.00 86.25 103 GLY A O 1
ATOM 798 N N . VAL A 1 104 ? 1.721 -19.846 -6.647 1.00 89.25 104 VAL A N 1
ATOM 799 C CA . VAL A 1 104 ? 1.736 -20.126 -8.084 1.00 89.25 104 VAL A CA 1
ATOM 800 C C . VAL A 1 104 ? 3.146 -19.837 -8.598 1.00 89.25 104 VAL A C 1
ATOM 802 O O . VAL A 1 104 ? 3.576 -18.684 -8.532 1.00 89.25 104 VAL A O 1
ATOM 805 N N . PRO A 1 105 ? 3.892 -20.808 -9.149 1.00 84.25 105 PRO A N 1
ATOM 806 C CA . PRO A 1 105 ? 5.193 -20.537 -9.755 1.00 84.25 105 PRO A CA 1
ATOM 807 C C . PRO A 1 105 ? 5.082 -19.543 -10.916 1.00 84.25 105 PRO A C 1
ATOM 809 O O . PRO A 1 105 ? 4.045 -19.445 -11.584 1.00 84.25 105 PRO A O 1
ATOM 812 N N . ALA A 1 106 ? 6.134 -18.759 -11.138 1.00 82.06 106 ALA A N 1
ATOM 813 C CA . ALA A 1 106 ? 6.242 -17.983 -12.366 1.00 82.06 106 ALA A CA 1
ATOM 814 C C . ALA A 1 106 ? 6.434 -18.945 -13.547 1.00 82.06 106 ALA A C 1
ATOM 816 O O . ALA A 1 106 ? 7.085 -19.978 -13.400 1.00 82.06 106 ALA A O 1
ATOM 817 N N . ALA A 1 107 ? 5.873 -18.613 -14.711 1.00 77.56 107 ALA A N 1
ATOM 818 C CA . ALA A 1 107 ? 6.176 -19.363 -15.923 1.00 77.56 107 ALA A CA 1
ATOM 819 C C . ALA A 1 107 ? 7.684 -19.282 -16.211 1.00 77.56 107 ALA A C 1
ATOM 821 O O . ALA A 1 107 ? 8.291 -18.224 -16.008 1.00 77.56 107 ALA A O 1
ATOM 822 N N . ALA A 1 108 ? 8.267 -20.387 -16.682 1.00 72.31 108 ALA A N 1
ATOM 823 C CA . ALA A 1 108 ? 9.647 -20.397 -17.146 1.00 72.31 108 ALA A CA 1
ATOM 824 C C . ALA A 1 108 ? 9.832 -19.311 -18.218 1.00 72.31 108 ALA A C 1
ATOM 826 O O . ALA A 1 108 ? 8.978 -19.133 -19.089 1.00 72.31 108 ALA A O 1
ATOM 827 N N . SER A 1 109 ? 10.920 -18.551 -18.111 1.00 76.62 109 SER A N 1
ATOM 828 C CA . SER A 1 109 ? 11.260 -17.503 -19.067 1.00 76.62 109 SER A CA 1
ATOM 829 C C . SER A 1 109 ? 12.663 -17.739 -19.584 1.00 76.62 109 SER A C 1
ATOM 831 O O . SER A 1 109 ? 13.629 -17.574 -18.841 1.00 76.62 109 SER A O 1
ATOM 833 N N . ASP A 1 110 ? 12.768 -18.028 -20.878 1.00 72.50 110 ASP A N 1
ATOM 834 C CA . ASP A 1 110 ? 14.048 -18.178 -21.582 1.00 72.50 110 ASP A CA 1
ATOM 835 C C . ASP A 1 110 ? 14.862 -16.875 -21.598 1.00 72.50 110 ASP A C 1
ATOM 837 O O . ASP A 1 110 ? 16.047 -16.859 -21.912 1.00 72.50 110 ASP A O 1
ATOM 841 N N . THR A 1 111 ? 14.219 -15.758 -21.254 1.00 79.62 111 THR A N 1
ATOM 842 C CA . THR A 1 111 ? 14.797 -14.412 -21.309 1.00 79.62 111 THR A CA 1
ATOM 843 C C . THR A 1 111 ? 15.037 -13.798 -19.927 1.00 79.62 111 THR A C 1
ATOM 845 O O . THR A 1 111 ? 15.398 -12.629 -19.834 1.00 79.62 111 THR A O 1
ATOM 848 N N . GLY A 1 112 ? 14.794 -14.551 -18.845 1.00 85.12 112 GLY A N 1
ATOM 849 C CA . GLY A 1 112 ? 14.982 -14.082 -17.465 1.00 85.12 112 GLY A CA 1
ATOM 850 C C . GLY A 1 112 ? 13.947 -13.060 -16.969 1.00 85.12 112 GLY A C 1
ATOM 851 O O . GLY A 1 112 ? 14.072 -12.552 -15.855 1.00 85.12 112 GLY A O 1
ATOM 852 N N . VAL A 1 113 ? 12.907 -12.775 -17.763 1.00 93.38 113 VAL A N 1
ATOM 853 C CA . VAL A 1 113 ? 11.793 -11.886 -17.392 1.00 93.38 113 VAL A CA 1
ATOM 854 C C . VAL A 1 113 ? 10.492 -12.679 -17.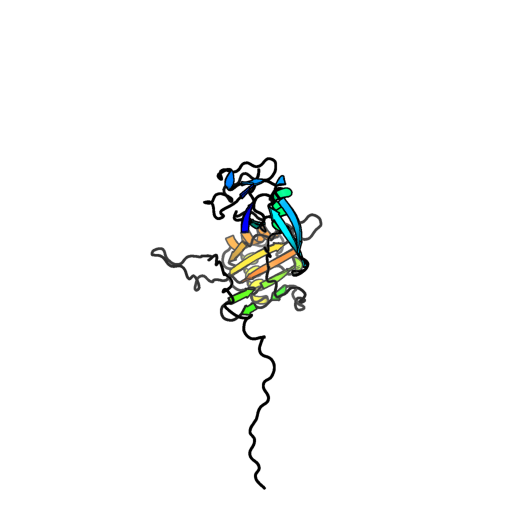340 1.00 93.38 113 VAL A C 1
ATOM 856 O O . VAL A 1 113 ? 9.984 -13.127 -18.370 1.00 93.38 113 VAL A O 1
ATOM 859 N N . ALA A 1 114 ? 9.932 -12.851 -16.147 1.00 93.75 114 ALA A N 1
ATOM 860 C CA . ALA A 1 114 ? 8.645 -13.505 -15.945 1.00 93.75 114 ALA A CA 1
ATOM 861 C C . ALA A 1 114 ? 7.500 -12.495 -16.053 1.00 93.75 114 ALA A C 1
ATOM 863 O O . ALA A 1 114 ? 7.597 -11.386 -15.534 1.00 93.75 114 ALA A O 1
ATOM 864 N N . ARG A 1 115 ? 6.384 -12.883 -16.675 1.00 93.69 115 ARG A N 1
ATOM 865 C CA . ARG A 1 115 ? 5.194 -12.032 -16.821 1.00 93.69 115 ARG A CA 1
ATOM 866 C C . ARG A 1 115 ? 4.002 -12.636 -16.085 1.00 93.69 115 ARG A C 1
ATOM 868 O O . ARG A 1 115 ? 3.701 -13.815 -16.260 1.00 93.69 115 ARG A O 1
ATOM 875 N N . ARG A 1 116 ? 3.264 -11.811 -15.339 1.00 94.50 116 ARG A N 1
ATOM 876 C CA . ARG A 1 116 ? 1.941 -12.146 -14.796 1.00 94.50 116 ARG A CA 1
ATOM 877 C C . ARG A 1 116 ? 0.850 -11.369 -15.522 1.00 94.50 116 ARG A C 1
ATOM 879 O O . ARG A 1 116 ? 0.991 -10.156 -15.708 1.00 94.50 116 ARG A O 1
ATOM 886 N N . PRO A 1 117 ? -0.240 -12.026 -15.956 1.00 94.62 117 PRO A N 1
ATOM 887 C CA . PRO A 1 117 ? -1.383 -11.319 -16.509 1.00 94.62 117 PRO A CA 1
ATOM 888 C C . PRO A 1 117 ? -2.095 -10.498 -15.425 1.00 94.62 117 PRO A C 1
ATOM 890 O O . PRO A 1 117 ? -1.882 -10.677 -14.228 1.00 94.62 117 PRO A O 1
ATOM 893 N N . ARG A 1 118 ? -2.966 -9.590 -15.865 1.00 95.38 118 ARG A N 1
ATOM 894 C CA . ARG A 1 118 ? -3.865 -8.860 -14.968 1.00 95.38 118 ARG A CA 1
ATOM 895 C C . ARG A 1 118 ? -4.920 -9.826 -14.425 1.00 95.38 118 ARG A C 1
ATOM 897 O O . ARG A 1 118 ? -5.534 -10.538 -15.216 1.00 95.38 118 ARG A O 1
ATOM 904 N N . VAL A 1 119 ? -5.175 -9.794 -13.120 1.00 95.56 119 VAL A N 1
ATOM 905 C CA . VAL A 1 119 ? -6.264 -10.546 -12.477 1.00 95.56 119 VAL A CA 1
ATOM 906 C C . VAL A 1 119 ? -7.432 -9.599 -12.235 1.00 95.56 119 VAL A C 1
ATOM 908 O O . VAL A 1 119 ? -7.249 -8.504 -11.695 1.00 95.56 119 VAL A O 1
ATOM 911 N N . ARG A 1 120 ? -8.634 -9.998 -12.659 1.00 95.56 120 ARG A N 1
ATOM 912 C CA . ARG A 1 120 ? -9.852 -9.193 -12.530 1.00 95.56 120 ARG A CA 1
ATOM 913 C C . ARG A 1 120 ? -11.014 -10.027 -12.014 1.00 95.56 120 ARG A C 1
ATOM 915 O O . ARG A 1 120 ? -11.121 -11.199 -12.357 1.00 95.56 120 ARG A O 1
ATOM 922 N N . TYR A 1 121 ? -11.906 -9.374 -11.283 1.00 94.50 121 TYR A N 1
ATOM 923 C CA . TYR A 1 121 ? -13.239 -9.872 -10.975 1.00 94.50 121 TYR A CA 1
ATOM 924 C C . TYR A 1 121 ? -14.256 -8.843 -11.476 1.00 94.50 121 TYR A C 1
ATOM 926 O O . TYR A 1 121 ? -14.380 -7.755 -10.914 1.00 94.50 121 TYR A O 1
ATOM 934 N N . GLY A 1 122 ? -14.912 -9.134 -12.603 1.00 95.06 122 GLY A N 1
ATOM 935 C CA . GLY A 1 122 ? -15.726 -8.148 -13.316 1.00 95.06 122 GLY A CA 1
ATOM 936 C C . GLY A 1 122 ? -14.922 -6.886 -13.665 1.00 95.06 122 GLY A C 1
ATOM 937 O O . GLY A 1 122 ? -13.873 -6.947 -14.317 1.00 95.06 122 GLY A O 1
ATOM 938 N N . SER A 1 123 ? -15.400 -5.724 -13.215 1.00 91.69 123 SER A N 1
ATO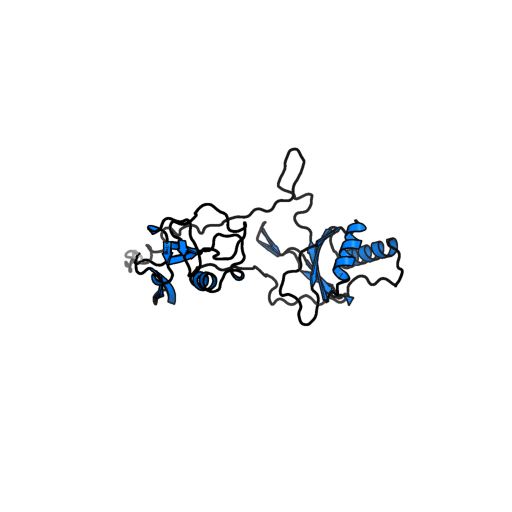M 939 C CA . SER A 1 123 ? -14.708 -4.442 -13.389 1.00 91.69 123 SER A CA 1
ATOM 940 C C . SER A 1 123 ? -13.513 -4.262 -12.444 1.00 91.69 123 SER A C 1
ATOM 942 O O . SER A 1 123 ? -12.594 -3.514 -12.797 1.00 91.69 123 SER A O 1
ATOM 944 N N . LEU A 1 124 ? -13.471 -4.982 -11.314 1.00 92.56 124 LEU A N 1
ATOM 945 C CA . LEU A 1 124 ? -12.435 -4.868 -10.289 1.00 92.56 124 LEU A CA 1
ATOM 946 C C . LEU A 1 124 ? -11.108 -5.455 -10.776 1.00 92.56 124 LEU A C 1
ATOM 948 O O . LEU A 1 124 ? -11.054 -6.581 -11.273 1.00 92.56 124 LEU A O 1
ATOM 952 N N . VAL A 1 125 ? -10.018 -4.708 -10.613 1.00 94.44 125 VAL A N 1
ATOM 953 C CA . VAL A 1 125 ? -8.660 -5.196 -10.880 1.00 94.44 125 VAL A CA 1
ATOM 954 C C . VAL A 1 125 ? -8.034 -5.599 -9.552 1.00 94.44 125 VAL A C 1
ATOM 956 O O . VAL A 1 125 ? -7.707 -4.736 -8.748 1.00 94.44 125 VAL A O 1
ATOM 959 N N . LEU A 1 126 ? -7.875 -6.905 -9.340 1.00 93.56 126 LEU A N 1
ATOM 960 C CA . LEU A 1 126 ? -7.305 -7.470 -8.112 1.00 93.56 126 LEU A CA 1
ATOM 961 C C . LEU A 1 126 ? -5.775 -7.465 -8.139 1.00 93.56 126 LEU A C 1
ATOM 963 O O . LEU A 1 126 ? -5.135 -7.305 -7.110 1.00 93.56 126 LEU A O 1
ATOM 967 N N . HIS A 1 127 ? -5.185 -7.628 -9.325 1.00 94.38 127 HIS A N 1
ATOM 968 C CA . HIS A 1 127 ? -3.741 -7.551 -9.519 1.00 94.38 127 HIS A CA 1
ATOM 969 C C . HIS A 1 127 ? -3.442 -6.997 -10.912 1.00 94.38 127 HIS A C 1
ATOM 971 O O . HIS A 1 127 ? -4.000 -7.462 -11.913 1.00 94.38 127 HIS A O 1
ATOM 977 N N . ARG A 1 128 ? -2.567 -5.992 -10.995 1.00 95.69 128 ARG A N 1
ATOM 978 C CA . ARG A 1 128 ? -2.136 -5.396 -12.269 1.00 95.69 128 ARG A CA 1
ATOM 979 C C . ARG A 1 128 ? -1.245 -6.375 -13.032 1.00 95.69 128 ARG A C 1
ATOM 981 O O . ARG A 1 128 ? -0.616 -7.245 -12.444 1.00 95.69 128 ARG A O 1
ATOM 988 N N . ARG A 1 129 ? -1.181 -6.274 -14.355 1.00 96.44 129 ARG A N 1
ATOM 989 C CA . ARG A 1 129 ? -0.174 -7.016 -15.124 1.00 96.44 129 ARG A CA 1
ATOM 990 C C . ARG A 1 129 ? 1.214 -6.605 -14.642 1.00 96.44 129 ARG A C 1
ATOM 992 O O . ARG A 1 129 ? 1.472 -5.408 -14.506 1.00 96.44 129 ARG A O 1
ATOM 999 N N . SER A 1 130 ? 2.090 -7.577 -14.430 1.00 95.94 130 SER A N 1
ATOM 1000 C CA . SER A 1 130 ? 3.443 -7.313 -13.955 1.00 95.94 130 SER A CA 1
ATOM 1001 C C . SER A 1 130 ? 4.498 -8.113 -14.707 1.00 95.94 130 SER A C 1
ATOM 1003 O O . SER A 1 130 ? 4.212 -9.145 -15.324 1.00 95.94 130 SER A O 1
ATOM 1005 N N . TRP A 1 131 ? 5.722 -7.602 -14.659 1.00 96.19 131 TRP A N 1
ATOM 1006 C CA . TRP A 1 131 ? 6.932 -8.215 -15.176 1.00 96.19 131 TRP A CA 1
ATOM 1007 C C . TRP A 1 131 ? 7.971 -8.228 -14.067 1.00 96.19 131 TRP A C 1
ATOM 1009 O O . TRP A 1 131 ? 8.210 -7.205 -13.431 1.00 96.19 131 TRP A O 1
ATOM 1019 N N . THR A 1 132 ? 8.596 -9.374 -13.856 1.00 94.44 132 THR A N 1
ATOM 1020 C CA . THR A 1 132 ? 9.646 -9.554 -12.861 1.00 94.44 132 THR A CA 1
ATOM 1021 C C . THR A 1 132 ? 10.921 -9.941 -13.585 1.00 94.44 132 THR A C 1
ATOM 1023 O O . THR A 1 132 ? 10.945 -10.961 -14.269 1.00 94.44 132 THR A O 1
ATOM 1026 N N . ALA A 1 133 ? 11.963 -9.133 -13.433 1.00 93.44 133 ALA A N 1
ATOM 1027 C CA . ALA A 1 133 ? 13.270 -9.343 -14.038 1.00 93.44 133 ALA A CA 1
ATOM 1028 C C . ALA A 1 133 ? 14.342 -9.453 -12.948 1.00 93.44 133 ALA A C 1
ATOM 1030 O O . ALA A 1 133 ? 14.292 -8.734 -11.947 1.00 93.44 133 ALA A O 1
ATOM 1031 N N . THR A 1 134 ? 15.314 -10.339 -13.146 1.00 89.75 134 THR A N 1
ATOM 1032 C CA . THR A 1 134 ? 16.564 -10.330 -12.372 1.00 89.75 134 THR A CA 1
ATOM 1033 C C . THR A 1 134 ? 17.522 -9.290 -12.949 1.00 89.75 134 THR A C 1
ATOM 1035 O O . THR A 1 134 ? 17.355 -8.874 -14.096 1.00 89.75 134 THR A O 1
ATOM 1038 N N . ALA A 1 135 ? 18.557 -8.896 -12.200 1.00 85.69 135 ALA A N 1
ATOM 1039 C CA . ALA A 1 135 ? 19.580 -7.972 -12.708 1.00 85.69 135 ALA A CA 1
ATOM 1040 C C . ALA A 1 135 ? 20.196 -8.416 -14.044 1.00 85.69 135 ALA A C 1
ATOM 1042 O O . ALA A 1 135 ? 20.374 -7.599 -14.944 1.00 85.69 135 ALA A O 1
ATOM 1043 N N . ALA A 1 136 ? 20.466 -9.716 -14.196 1.00 88.19 136 ALA A N 1
ATOM 1044 C CA . ALA A 1 136 ? 21.055 -10.279 -15.411 1.00 88.19 136 ALA A CA 1
ATOM 1045 C C . ALA A 1 136 ? 20.147 -10.151 -16.647 1.00 88.19 136 ALA A C 1
ATOM 1047 O O . ALA A 1 136 ? 20.639 -10.145 -17.772 1.00 88.19 136 ALA A O 1
ATOM 1048 N N . ALA A 1 137 ? 18.831 -10.045 -16.447 1.00 91.50 137 ALA A N 1
ATOM 1049 C CA . ALA A 1 137 ? 17.860 -9.909 -17.526 1.00 91.50 137 ALA A CA 1
ATOM 1050 C C . ALA A 1 137 ? 17.602 -8.447 -17.930 1.00 91.50 137 ALA A C 1
ATOM 1052 O O . ALA A 1 137 ? 16.876 -8.211 -18.895 1.00 91.50 137 ALA A O 1
ATOM 1053 N N . LEU A 1 138 ? 18.144 -7.465 -17.199 1.00 91.69 138 LEU A N 1
ATOM 1054 C CA . LEU A 1 138 ? 18.005 -6.040 -17.513 1.00 91.69 138 LEU A CA 1
ATOM 1055 C C . LEU A 1 138 ? 18.962 -5.613 -18.639 1.00 91.69 138 LEU A C 1
ATOM 1057 O O . LEU A 1 138 ? 19.976 -6.282 -18.854 1.00 91.69 138 LEU A O 1
ATOM 1061 N N . PRO A 1 139 ? 18.678 -4.495 -19.339 1.00 91.44 139 PRO A N 1
ATOM 1062 C CA . PRO A 1 139 ? 19.593 -3.905 -20.314 1.00 91.44 139 PRO A CA 1
A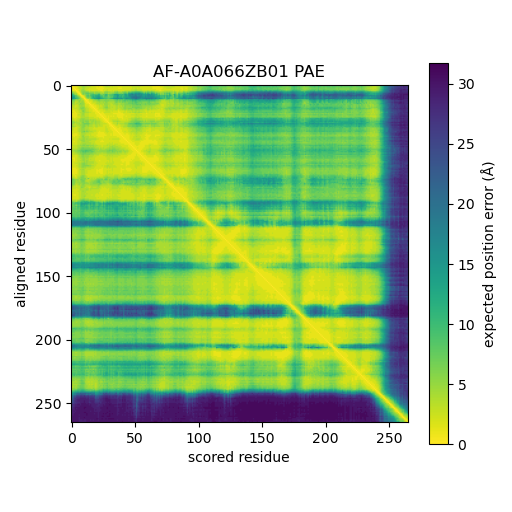TOM 1063 C C . PRO A 1 139 ? 21.029 -3.789 -19.797 1.00 91.44 139 PRO A C 1
ATOM 1065 O O . PRO A 1 139 ? 21.290 -3.094 -18.818 1.00 91.44 139 PRO A O 1
ATOM 1068 N N . GLN A 1 140 ? 21.961 -4.453 -20.482 1.00 85.69 140 GLN A N 1
ATOM 1069 C CA . GLN A 1 140 ? 23.393 -4.368 -20.203 1.00 85.69 140 GLN A CA 1
ATOM 1070 C C . GLN A 1 140 ? 24.024 -3.428 -21.224 1.00 85.69 140 GLN A C 1
ATOM 1072 O O . GLN A 1 140 ? 24.014 -3.706 -22.423 1.00 85.69 140 GLN A O 1
ATOM 1077 N N . LEU A 1 141 ? 24.554 -2.302 -20.755 1.00 83.75 141 LEU A N 1
ATOM 1078 C CA . LEU A 1 141 ? 25.219 -1.318 -21.604 1.00 83.75 141 LEU A CA 1
ATOM 1079 C C . LEU A 1 141 ? 26.730 -1.378 -21.378 1.00 83.75 141 LEU A C 1
ATOM 1081 O O . LEU A 1 141 ? 27.162 -1.531 -20.232 1.00 83.75 141 LEU A O 1
ATOM 1085 N N . PRO A 1 142 ? 27.545 -1.239 -22.439 1.00 82.50 142 PRO A N 1
ATOM 1086 C CA . PRO A 1 142 ? 28.986 -1.168 -22.276 1.00 82.50 142 PRO A CA 1
ATOM 1087 C C . PRO A 1 142 ? 29.379 0.080 -21.464 1.00 82.50 142 PRO A C 1
ATOM 1089 O O . PRO A 1 142 ? 28.667 1.094 -21.490 1.00 82.50 142 PRO A O 1
ATOM 1092 N N . PRO A 1 143 ? 30.526 0.045 -20.763 1.00 82.00 143 PRO A N 1
ATOM 1093 C CA . PRO A 1 143 ? 31.083 1.235 -20.134 1.00 82.00 143 PRO A CA 1
ATOM 1094 C C . PRO A 1 143 ? 31.212 2.378 -21.148 1.00 82.00 143 PRO A C 1
ATOM 1096 O O . PRO A 1 143 ? 31.728 2.182 -22.246 1.00 82.00 143 PRO A O 1
ATOM 1099 N N . GLY A 1 144 ? 30.733 3.570 -20.784 1.00 84.69 144 GLY A N 1
ATOM 1100 C CA . GLY A 1 144 ? 30.782 4.751 -21.653 1.00 84.69 144 GLY A CA 1
ATOM 1101 C C . GLY A 1 144 ? 29.675 4.847 -22.710 1.00 84.69 144 GLY A C 1
ATOM 1102 O O . GLY A 1 144 ? 29.735 5.755 -23.534 1.00 84.69 144 GLY A O 1
ATOM 1103 N N . ALA A 1 145 ? 28.664 3.967 -22.690 1.00 89.06 145 ALA A N 1
ATOM 1104 C CA . ALA A 1 145 ? 27.509 4.077 -23.582 1.00 89.06 145 ALA A CA 1
ATOM 1105 C C . ALA A 1 145 ? 26.840 5.459 -23.491 1.00 89.06 145 ALA A C 1
ATOM 1107 O O . ALA A 1 145 ? 26.581 5.980 -22.400 1.00 89.06 145 ALA A O 1
ATOM 1108 N N . THR A 1 146 ? 26.517 6.021 -24.652 1.00 91.62 146 THR A N 1
ATOM 1109 C CA . THR A 1 146 ? 25.815 7.299 -24.774 1.00 91.62 146 THR A CA 1
ATOM 1110 C C . THR A 1 146 ? 24.371 7.195 -24.276 1.00 91.62 146 THR A C 1
ATOM 1112 O O . THR A 1 146 ? 23.772 6.118 -24.211 1.00 91.62 146 THR A O 1
ATOM 1115 N N . GLU A 1 147 ? 23.758 8.340 -23.970 1.00 89.62 147 GLU A N 1
ATOM 1116 C CA . GLU A 1 147 ? 22.344 8.403 -23.576 1.00 89.62 147 GLU A CA 1
ATOM 1117 C C . GLU A 1 147 ? 21.406 7.862 -24.671 1.00 89.62 147 GLU A C 1
ATOM 1119 O O . GLU A 1 147 ? 20.415 7.196 -24.377 1.00 89.62 147 GLU A O 1
ATOM 1124 N N . SER A 1 148 ? 21.747 8.078 -25.946 1.00 92.31 148 SER A N 1
ATOM 1125 C CA . SER A 1 148 ? 20.955 7.585 -27.081 1.00 92.31 148 SER A CA 1
ATOM 1126 C C . SER A 1 148 ? 21.002 6.060 -27.202 1.00 92.31 148 SER A C 1
ATOM 1128 O O . SER A 1 148 ? 19.968 5.425 -27.405 1.00 92.31 148 SER A O 1
ATOM 1130 N N . GLU A 1 149 ? 22.178 5.452 -27.040 1.00 93.31 149 GLU A N 1
ATOM 1131 C CA . GLU A 1 149 ? 22.328 3.990 -27.038 1.00 93.31 149 GLU A CA 1
ATOM 1132 C C . GLU A 1 149 ? 21.573 3.361 -25.867 1.00 93.31 149 GLU A C 1
ATOM 1134 O O . GLU A 1 149 ? 20.850 2.380 -26.048 1.00 93.31 149 GLU A O 1
ATOM 1139 N N . ARG A 1 150 ? 21.665 3.986 -24.689 1.00 90.62 150 ARG A N 1
ATOM 1140 C CA . ARG A 1 150 ? 20.920 3.599 -23.489 1.00 90.62 150 ARG A CA 1
ATOM 1141 C C . ARG A 1 150 ? 19.414 3.638 -23.710 1.00 90.62 150 ARG A C 1
ATOM 1143 O O . ARG A 1 150 ? 18.723 2.663 -23.417 1.00 90.62 150 ARG A O 1
ATOM 1150 N N . TYR A 1 151 ? 18.906 4.739 -24.257 1.00 94.12 151 TYR A N 1
ATOM 1151 C CA . TYR A 1 151 ? 17.494 4.879 -24.595 1.00 94.12 151 TYR A CA 1
ATOM 1152 C C . TYR A 1 151 ? 17.043 3.782 -25.567 1.00 94.12 151 TYR A C 1
ATOM 1154 O O . TYR A 1 151 ? 16.036 3.112 -25.330 1.00 94.12 151 TYR A O 1
ATOM 1162 N N . LEU A 1 152 ? 17.800 3.553 -26.645 1.00 94.94 152 LEU A N 1
ATOM 1163 C CA . LEU A 1 152 ? 17.467 2.531 -27.635 1.00 94.94 152 LEU A CA 1
ATOM 1164 C C . LEU A 1 152 ? 17.460 1.123 -27.036 1.00 94.94 152 LEU A C 1
ATOM 1166 O O . LEU A 1 152 ? 16.577 0.334 -27.377 1.00 94.94 152 LEU A O 1
ATOM 1170 N N . GLU A 1 153 ? 18.386 0.810 -26.132 1.00 95.06 153 GLU A N 1
ATOM 1171 C CA . GLU A 1 153 ? 18.431 -0.502 -25.492 1.00 95.06 153 GLU A CA 1
ATOM 1172 C C . GLU A 1 153 ? 17.236 -0.726 -24.559 1.00 95.06 153 GLU A C 1
ATOM 1174 O O . GLU A 1 153 ? 16.559 -1.753 -24.662 1.00 95.06 153 GLU A O 1
ATOM 1179 N N . TRP A 1 154 ? 16.869 0.274 -23.754 1.00 95.50 154 TRP A N 1
ATOM 1180 C CA . TRP A 1 154 ? 15.633 0.232 -22.968 1.00 95.50 154 TRP A CA 1
ATOM 1181 C C . TRP A 1 154 ? 14.390 0.051 -23.850 1.00 95.50 154 TRP A C 1
ATOM 1183 O O . TRP A 1 154 ? 13.496 -0.732 -23.517 1.00 95.50 154 TRP A O 1
ATOM 1193 N N . GLN A 1 155 ? 14.329 0.709 -25.012 1.00 96.88 155 GLN A N 1
ATOM 1194 C CA . GLN A 1 155 ? 13.220 0.544 -25.956 1.00 96.88 155 GLN A CA 1
ATOM 1195 C C . GLN A 1 155 ? 13.169 -0.858 -26.574 1.00 96.88 155 GLN A C 1
ATOM 1197 O O . GLN A 1 155 ? 12.079 -1.422 -26.716 1.00 96.88 155 GLN A O 1
ATOM 1202 N N . ARG A 1 156 ? 14.320 -1.438 -26.935 1.00 95.88 156 ARG A N 1
ATOM 1203 C CA . ARG A 1 156 ? 14.407 -2.817 -27.443 1.00 95.88 156 ARG A CA 1
ATOM 1204 C C . ARG A 1 156 ? 13.964 -3.811 -26.382 1.00 95.88 156 ARG A C 1
ATOM 1206 O O . ARG A 1 156 ? 13.123 -4.658 -26.674 1.00 95.88 156 ARG A O 1
ATOM 1213 N N . TRP A 1 157 ? 14.464 -3.664 -25.158 1.00 95.88 157 TRP A N 1
ATOM 1214 C CA . TRP A 1 157 ? 14.098 -4.499 -24.020 1.00 95.88 157 TRP A CA 1
ATOM 1215 C C . TRP A 1 157 ? 12.594 -4.433 -23.736 1.00 95.88 157 TRP A C 1
ATOM 1217 O O . TRP A 1 157 ? 11.907 -5.456 -23.740 1.00 95.88 157 TRP A O 1
ATOM 1227 N N . ARG A 1 158 ? 12.037 -3.219 -23.634 1.00 96.62 158 ARG A N 1
ATOM 1228 C CA . ARG A 1 158 ? 10.596 -2.989 -23.457 1.00 96.62 158 ARG A CA 1
ATOM 1229 C C . ARG A 1 158 ? 9.765 -3.720 -24.512 1.00 96.62 158 ARG A C 1
ATOM 1231 O O . ARG A 1 158 ? 8.797 -4.395 -24.170 1.00 96.62 158 ARG A O 1
ATOM 1238 N N . ARG A 1 159 ? 10.137 -3.596 -25.793 1.00 96.31 159 ARG A N 1
ATOM 1239 C CA . ARG A 1 159 ? 9.428 -4.242 -26.912 1.00 96.31 159 ARG A CA 1
ATOM 1240 C C . ARG A 1 159 ? 9.569 -5.762 -26.876 1.00 96.31 159 ARG A C 1
ATOM 1242 O O . ARG A 1 159 ? 8.560 -6.445 -27.021 1.00 96.31 159 ARG A O 1
ATOM 1249 N N . ARG A 1 160 ? 10.778 -6.282 -26.632 1.00 95.31 160 ARG A N 1
ATOM 1250 C CA . ARG A 1 160 ? 11.064 -7.725 -26.530 1.00 95.31 160 ARG A CA 1
ATOM 1251 C C . ARG A 1 160 ? 10.187 -8.404 -25.477 1.00 95.31 160 ARG A C 1
ATOM 1253 O O . ARG A 1 160 ? 9.673 -9.486 -25.729 1.00 95.31 160 ARG A O 1
ATOM 1260 N N . HIS A 1 161 ? 9.981 -7.757 -24.332 1.00 94.81 161 HIS A N 1
ATOM 1261 C CA . HIS A 1 161 ? 9.204 -8.314 -23.218 1.00 94.81 161 HIS A CA 1
ATOM 1262 C C . HIS A 1 161 ? 7.737 -7.833 -23.180 1.00 94.81 161 HIS A C 1
ATOM 1264 O O . HIS A 1 161 ? 6.978 -8.186 -22.270 1.00 94.81 161 HIS A O 1
ATOM 1270 N N . GLY A 1 162 ? 7.313 -7.039 -24.169 1.00 95.06 162 GLY A N 1
ATOM 1271 C CA . GLY A 1 162 ? 5.933 -6.573 -24.318 1.00 95.06 162 GLY A CA 1
ATOM 1272 C C . GLY A 1 162 ? 5.455 -5.638 -23.203 1.00 95.06 162 GLY A C 1
ATOM 1273 O O . GLY A 1 162 ? 4.280 -5.694 -22.828 1.00 95.06 162 GLY A O 1
ATOM 1274 N N . LEU A 1 163 ? 6.346 -4.811 -22.649 1.00 96.94 163 LEU A N 1
ATOM 1275 C CA . LEU A 1 163 ? 5.990 -3.822 -21.633 1.00 96.94 163 LEU A CA 1
ATOM 1276 C C . LEU A 1 163 ? 5.281 -2.604 -22.255 1.00 96.94 163 LEU A C 1
ATOM 1278 O O . LEU A 1 163 ? 5.622 -2.172 -23.365 1.00 96.94 163 LEU A O 1
ATOM 1282 N N . PRO A 1 164 ? 4.313 -1.998 -21.542 1.00 96.62 164 PRO A N 1
ATOM 1283 C CA . PRO A 1 164 ? 3.712 -0.737 -21.953 1.00 96.62 164 PRO A CA 1
ATOM 1284 C C . PRO A 1 164 ? 4.740 0.401 -21.887 1.00 96.62 164 PRO A C 1
ATOM 1286 O O . PRO A 1 164 ? 5.825 0.260 -21.329 1.00 96.62 164 PRO A O 1
ATOM 1289 N N . ALA A 1 165 ? 4.400 1.551 -22.470 1.00 96.06 165 ALA A N 1
ATOM 1290 C CA . ALA A 1 165 ? 5.264 2.734 -22.432 1.00 96.06 165 ALA A CA 1
ATOM 1291 C C . ALA A 1 165 ? 5.493 3.264 -21.005 1.00 96.06 165 ALA A C 1
ATOM 1293 O O . ALA A 1 165 ? 6.531 3.861 -20.745 1.00 96.06 165 ALA A O 1
ATOM 1294 N N . ARG A 1 166 ? 4.537 3.021 -20.098 1.00 97.31 166 ARG A N 1
ATOM 1295 C CA . ARG A 1 166 ? 4.535 3.543 -18.732 1.00 97.31 166 ARG A CA 1
ATOM 1296 C C . ARG A 1 166 ? 4.236 2.453 -17.716 1.00 97.31 166 ARG A C 1
ATOM 1298 O O . ARG A 1 166 ? 3.281 1.688 -17.891 1.00 97.31 166 ARG A O 1
ATOM 1305 N N . VAL A 1 167 ? 5.043 2.396 -16.666 1.00 98.06 167 VAL A N 1
ATOM 1306 C CA . VAL A 1 167 ? 4.981 1.381 -15.608 1.00 98.06 167 VAL A CA 1
ATOM 1307 C C . VAL A 1 167 ? 5.311 1.987 -14.248 1.00 98.06 167 VAL A C 1
ATOM 1309 O O . VAL A 1 167 ? 5.834 3.094 -14.155 1.00 98.06 167 VAL A O 1
ATOM 1312 N N . PHE A 1 168 ? 5.030 1.238 -13.189 1.00 97.69 168 PHE A N 1
ATOM 1313 C CA . PHE A 1 168 ? 5.574 1.480 -11.860 1.00 97.69 168 PHE A CA 1
ATOM 1314 C C . PHE A 1 168 ? 6.644 0.432 -11.551 1.00 97.69 168 PHE A C 1
ATOM 1316 O O . PHE A 1 168 ? 6.371 -0.765 -11.611 1.00 97.69 168 PHE A O 1
ATOM 1323 N N . ALA A 1 169 ? 7.854 0.878 -11.235 1.00 96.25 169 ALA A N 1
ATOM 1324 C CA . ALA A 1 169 ? 9.011 0.051 -10.931 1.00 96.25 169 ALA A CA 1
ATOM 1325 C C . ALA A 1 169 ? 9.220 -0.079 -9.420 1.00 96.25 169 ALA A C 1
ATOM 1327 O O . ALA A 1 169 ? 9.177 0.907 -8.690 1.00 96.25 169 ALA A O 1
ATOM 1328 N N . ARG A 1 170 ? 9.496 -1.293 -8.951 1.00 93.56 170 ARG A N 1
ATOM 1329 C CA . ARG A 1 170 ? 9.920 -1.593 -7.583 1.00 93.56 170 ARG A CA 1
ATOM 1330 C C . ARG A 1 170 ? 11.192 -2.420 -7.641 1.00 93.56 170 ARG A C 1
ATOM 1332 O O . ARG A 1 170 ? 11.186 -3.532 -8.168 1.00 93.56 170 ARG A O 1
ATOM 1339 N N . ALA A 1 171 ? 12.267 -1.873 -7.100 1.00 91.00 171 ALA A N 1
ATOM 1340 C CA . ALA A 1 171 ? 13.538 -2.562 -6.979 1.00 91.00 171 ALA A CA 1
ATOM 1341 C C . ALA A 1 171 ? 13.655 -3.209 -5.600 1.00 91.00 171 ALA A C 1
ATOM 1343 O O . ALA A 1 171 ? 13.492 -2.544 -4.579 1.00 91.00 171 ALA A O 1
ATOM 1344 N N . TYR A 1 172 ? 13.943 -4.504 -5.584 1.00 87.56 172 TYR A N 1
ATOM 1345 C CA . TYR A 1 172 ? 14.200 -5.263 -4.372 1.00 87.56 172 TYR A CA 1
ATOM 1346 C C . TYR A 1 172 ? 15.674 -5.673 -4.367 1.00 87.56 172 TYR A C 1
ATOM 1348 O O . TYR A 1 172 ? 16.098 -6.399 -5.277 1.00 87.56 172 TYR A O 1
ATOM 1356 N N . PRO A 1 173 ? 16.466 -5.211 -3.387 1.00 81.69 173 PRO A N 1
ATOM 1357 C CA . PRO A 1 173 ? 17.825 -5.698 -3.219 1.00 81.69 173 PRO A CA 1
ATOM 1358 C C . PRO A 1 173 ? 17.808 -7.165 -2.768 1.00 81.69 173 PRO A C 1
ATOM 1360 O O . PRO A 1 173 ? 16.857 -7.623 -2.131 1.00 81.69 173 PRO A O 1
ATOM 1363 N N . GLU A 1 174 ? 18.861 -7.902 -3.108 1.00 72.19 174 GLU A N 1
ATOM 1364 C CA . GLU A 1 174 ? 19.104 -9.266 -2.627 1.00 72.19 174 GLU A CA 1
ATOM 1365 C C . GLU A 1 174 ? 20.300 -9.260 -1.669 1.00 72.19 174 GLU A C 1
ATOM 1367 O O . GLU A 1 174 ? 21.335 -8.671 -1.971 1.00 72.19 174 GLU A O 1
ATOM 1372 N N . GLY A 1 175 ? 20.157 -9.899 -0.504 1.00 64.69 175 GLY A N 1
ATOM 1373 C CA . GLY A 1 175 ? 21.233 -10.030 0.482 1.00 64.69 175 GLY A CA 1
ATOM 1374 C C . GLY A 1 175 ? 20.752 -10.086 1.940 1.00 64.69 175 GLY A C 1
ATOM 1375 O O . GLY A 1 175 ? 19.581 -9.824 2.226 1.00 64.69 175 GLY A O 1
ATOM 1376 N N . PRO A 1 176 ? 21.637 -10.446 2.886 1.00 53.09 176 PRO A N 1
ATOM 1377 C CA . PRO A 1 176 ? 21.334 -10.415 4.315 1.00 53.09 176 PRO A CA 1
ATOM 1378 C C . PRO A 1 176 ? 21.176 -8.968 4.818 1.00 53.09 176 PRO A C 1
ATOM 1380 O O . PRO A 1 176 ? 21.960 -8.094 4.461 1.00 53.09 176 PRO A O 1
ATOM 1383 N N . GLY A 1 177 ? 20.165 -8.713 5.657 1.00 58.12 177 GLY A N 1
ATOM 1384 C CA . GLY A 1 177 ? 19.907 -7.386 6.244 1.00 58.12 177 GLY A CA 1
ATOM 1385 C C . GLY A 1 177 ? 19.018 -6.451 5.412 1.00 58.12 177 GLY A C 1
ATOM 1386 O O . GLY A 1 177 ? 18.858 -5.287 5.775 1.00 58.12 177 GLY A O 1
ATOM 1387 N N . VAL A 1 178 ? 18.416 -6.938 4.319 1.00 58.22 178 VAL A N 1
ATOM 1388 C CA . VAL A 1 178 ? 17.447 -6.165 3.524 1.00 58.22 178 VAL A CA 1
ATOM 1389 C C . VAL A 1 178 ? 16.221 -5.818 4.383 1.00 58.22 178 VAL A C 1
ATOM 1391 O O . VAL A 1 178 ? 15.621 -6.726 4.966 1.00 58.22 178 VAL A O 1
ATOM 1394 N N . PRO A 1 179 ? 15.809 -4.536 4.461 1.00 54.91 179 PRO A N 1
ATOM 1395 C CA . PRO A 1 179 ? 14.622 -4.150 5.210 1.00 54.91 179 PRO A CA 1
ATOM 1396 C C . PRO A 1 179 ? 13.390 -4.913 4.716 1.00 54.91 179 PRO A C 1
ATOM 1398 O O . PRO A 1 179 ? 13.096 -4.924 3.519 1.00 54.91 179 PRO A O 1
ATOM 1401 N N . LEU A 1 180 ? 12.636 -5.507 5.645 1.00 48.34 180 LEU A N 1
ATOM 1402 C CA . LEU A 1 180 ? 11.291 -6.036 5.400 1.00 48.34 180 LEU A CA 1
ATOM 1403 C C . LEU A 1 180 ? 10.324 -4.864 5.163 1.00 48.34 180 LEU A C 1
ATOM 1405 O O . LEU A 1 180 ? 9.522 -4.500 6.016 1.00 48.34 180 LEU A O 1
ATOM 1409 N N . GLY A 1 181 ? 10.438 -4.225 4.003 1.00 56.53 181 GLY A N 1
ATOM 1410 C CA . GLY A 1 181 ? 9.591 -3.121 3.579 1.00 56.53 181 GLY A CA 1
ATOM 1411 C C . GLY A 1 181 ? 9.266 -3.239 2.098 1.00 56.53 181 GLY A C 1
ATOM 1412 O O . GLY A 1 181 ? 10.108 -3.621 1.286 1.00 56.53 181 GLY A O 1
ATOM 1413 N N . ALA A 1 182 ? 8.027 -2.917 1.725 1.00 61.38 182 ALA A N 1
ATOM 1414 C CA . ALA A 1 182 ? 7.657 -2.830 0.320 1.00 61.38 182 ALA A CA 1
ATOM 1415 C C . ALA A 1 182 ? 8.454 -1.695 -0.341 1.00 61.38 182 ALA A C 1
ATOM 1417 O O . ALA A 1 182 ? 8.348 -0.538 0.069 1.00 61.38 182 ALA A O 1
ATOM 1418 N N . ALA A 1 183 ? 9.238 -2.020 -1.371 1.00 81.12 183 ALA A N 1
ATOM 1419 C CA . ALA A 1 183 ? 9.909 -1.013 -2.180 1.00 81.12 183 ALA A CA 1
ATOM 1420 C C . ALA A 1 183 ? 8.868 -0.032 -2.742 1.00 81.12 183 ALA A C 1
ATOM 1422 O O . ALA A 1 183 ? 7.837 -0.439 -3.304 1.00 81.12 183 ALA A O 1
ATOM 1423 N N . LYS A 1 184 ? 9.120 1.267 -2.548 1.00 86.19 184 LYS A N 1
ATOM 1424 C CA . LYS A 1 184 ? 8.224 2.315 -3.038 1.00 86.19 184 LYS A CA 1
ATOM 1425 C C . LYS A 1 184 ? 8.171 2.246 -4.567 1.00 86.19 184 LYS A C 1
ATOM 1427 O O . LYS A 1 184 ? 9.226 2.172 -5.196 1.00 86.19 184 LYS A O 1
ATOM 1432 N N . PRO A 1 185 ? 6.969 2.252 -5.165 1.00 93.06 185 PRO A N 1
ATOM 1433 C CA . PRO A 1 185 ? 6.847 2.236 -6.609 1.00 93.06 185 PRO A CA 1
ATOM 1434 C C . PRO A 1 185 ? 7.333 3.567 -7.182 1.00 93.06 185 PRO A C 1
ATOM 1436 O O . PRO A 1 185 ? 6.886 4.635 -6.767 1.00 93.06 185 PRO A O 1
ATOM 1439 N N . GLN A 1 186 ? 8.218 3.494 -8.166 1.00 95.00 186 GLN A N 1
ATOM 1440 C CA . GLN A 1 186 ? 8.673 4.628 -8.952 1.00 95.00 186 GLN A CA 1
ATOM 1441 C C . GLN A 1 186 ? 7.953 4.637 -10.295 1.00 95.00 186 GLN A C 1
ATOM 1443 O O . GLN A 1 186 ? 7.939 3.634 -11.003 1.00 95.00 186 GLN A O 1
ATOM 1448 N N . TYR A 1 187 ? 7.371 5.771 -10.667 1.00 96.38 187 TYR A N 1
ATOM 1449 C CA . TYR A 1 187 ? 6.825 5.949 -12.006 1.00 96.38 187 TYR A CA 1
ATOM 1450 C C . TYR A 1 187 ? 7.946 5.946 -13.055 1.00 96.38 187 TYR A C 1
ATOM 1452 O O . TYR A 1 187 ? 8.942 6.659 -12.912 1.00 96.38 187 TYR A O 1
ATOM 1460 N N . VAL A 1 188 ? 7.765 5.156 -14.111 1.00 97.62 188 VAL A N 1
ATOM 1461 C CA . VAL A 1 188 ? 8.687 5.057 -15.240 1.00 97.62 188 VAL A CA 1
ATOM 1462 C C . VAL A 1 188 ? 7.925 5.293 -16.533 1.00 97.62 188 VAL A C 1
ATOM 1464 O O . VAL A 1 188 ? 7.015 4.535 -16.870 1.00 97.62 188 VAL A O 1
ATOM 1467 N N . ASP A 1 189 ? 8.346 6.305 -17.281 1.00 97.44 189 ASP A N 1
ATOM 1468 C CA . ASP A 1 189 ? 7.985 6.517 -18.676 1.00 97.44 189 ASP A CA 1
ATOM 1469 C C . ASP A 1 189 ? 9.198 6.212 -19.553 1.00 97.44 189 ASP A C 1
ATOM 1471 O O . ASP A 1 189 ? 10.174 6.961 -19.572 1.00 97.44 189 ASP A O 1
ATOM 1475 N N . PHE A 1 190 ? 9.140 5.117 -20.310 1.00 97.12 190 PHE A N 1
ATOM 1476 C CA . PHE A 1 190 ? 10.253 4.713 -21.165 1.00 97.12 190 PHE A CA 1
ATOM 1477 C C . PHE A 1 190 ? 10.538 5.717 -22.291 1.00 97.12 190 PHE A C 1
ATOM 1479 O O . PHE A 1 190 ? 11.620 5.668 -22.872 1.00 97.12 190 PHE A O 1
ATOM 1486 N N . ALA A 1 191 ? 9.593 6.600 -22.638 1.00 95.75 191 ALA A N 1
ATOM 1487 C CA . ALA A 1 191 ? 9.810 7.648 -23.633 1.00 95.75 191 ALA A CA 1
ATOM 1488 C C . ALA A 1 191 ? 10.574 8.862 -23.070 1.00 95.75 191 ALA A C 1
ATOM 1490 O O . ALA A 1 191 ? 11.105 9.650 -23.849 1.00 95.75 191 ALA A O 1
ATOM 1491 N N . GLY A 1 192 ? 10.641 9.020 -21.744 1.00 95.19 192 GLY A N 1
ATOM 1492 C CA . GLY A 1 192 ? 11.271 10.163 -21.087 1.00 95.19 192 GLY A CA 1
ATOM 1493 C C . GLY A 1 192 ? 12.714 9.874 -20.653 1.00 95.19 192 GLY A C 1
ATOM 1494 O O . GLY A 1 192 ? 12.900 9.064 -19.744 1.00 95.19 192 GLY A O 1
ATOM 1495 N N . PRO A 1 193 ? 13.736 10.573 -21.187 1.00 91.06 193 PRO A N 1
ATOM 1496 C CA . PRO A 1 193 ? 15.132 10.351 -20.795 1.00 91.06 193 PRO A CA 1
ATOM 1497 C C . PRO A 1 193 ? 15.379 10.531 -19.290 1.00 91.06 193 PRO A C 1
ATOM 1499 O O . PRO A 1 193 ? 15.987 9.677 -18.655 1.00 91.06 193 PRO A O 1
ATOM 1502 N N . LEU A 1 194 ? 14.792 11.566 -18.676 1.00 94.06 194 LEU A N 1
ATOM 1503 C CA . LEU A 1 194 ? 14.890 11.798 -17.226 1.00 94.06 194 LEU A CA 1
ATOM 1504 C C . LEU A 1 194 ? 14.290 10.655 -16.396 1.00 94.06 194 LEU A C 1
ATOM 1506 O O . LEU A 1 194 ? 14.782 10.345 -15.313 1.00 94.06 194 LEU A O 1
ATOM 1510 N N . SER A 1 195 ? 13.231 10.020 -16.902 1.00 96.31 195 SER A N 1
ATOM 1511 C CA . SER A 1 195 ? 12.606 8.887 -16.227 1.00 96.31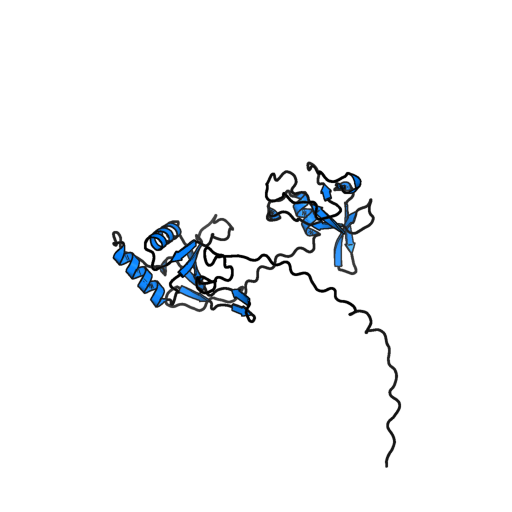 195 SER A CA 1
ATOM 1512 C C . SER A 1 195 ? 13.493 7.643 -16.289 1.00 96.31 195 SER A C 1
ATOM 1514 O O . SER A 1 195 ? 13.604 6.932 -15.291 1.00 96.31 195 SER A O 1
ATOM 1516 N N . LEU A 1 196 ? 14.187 7.428 -17.413 1.00 94.25 196 LEU A N 1
ATOM 1517 C CA . LEU A 1 196 ? 15.193 6.372 -17.542 1.00 94.25 196 LEU A CA 1
ATOM 1518 C C . LEU A 1 196 ? 16.412 6.628 -16.648 1.00 94.25 196 LEU A C 1
ATOM 1520 O O . LEU A 1 196 ? 16.852 5.709 -15.968 1.00 94.25 196 LEU A O 1
ATOM 1524 N N . THR A 1 197 ? 16.898 7.868 -16.559 1.00 91.69 197 THR A N 1
ATOM 1525 C CA . THR A 1 197 ? 17.977 8.234 -15.623 1.00 91.69 197 THR A CA 1
ATOM 1526 C C . THR A 1 197 ? 17.582 7.948 -14.175 1.00 91.69 197 THR A C 1
ATOM 1528 O O . THR A 1 197 ? 18.363 7.390 -13.406 1.00 91.69 197 THR A O 1
ATOM 1531 N N . ALA A 1 198 ? 16.346 8.278 -13.792 1.00 93.25 198 ALA A N 1
ATOM 1532 C CA . ALA A 1 198 ? 15.839 7.960 -12.463 1.00 93.25 198 ALA A CA 1
ATOM 1533 C C . ALA A 1 198 ? 15.702 6.443 -12.242 1.00 93.25 198 ALA A C 1
ATOM 1535 O O . ALA A 1 198 ? 15.925 5.967 -11.129 1.00 93.25 198 ALA A O 1
ATOM 1536 N N . LEU A 1 199 ? 15.317 5.676 -13.267 1.00 93.00 199 LEU A N 1
ATOM 1537 C CA . LEU A 1 199 ? 15.267 4.214 -13.192 1.00 93.00 199 LEU A CA 1
ATOM 1538 C C . LEU A 1 199 ? 16.672 3.627 -13.001 1.00 93.00 199 LEU A C 1
ATOM 1540 O O . LEU A 1 199 ? 16.854 2.758 -12.157 1.00 93.00 199 LEU A O 1
ATOM 1544 N N . ASP A 1 200 ? 17.676 4.131 -13.712 1.00 89.69 200 ASP A N 1
ATOM 1545 C CA . ASP A 1 200 ? 19.065 3.702 -13.529 1.00 89.69 200 ASP A CA 1
ATOM 1546 C C . ASP A 1 200 ? 19.566 4.003 -12.109 1.00 89.69 200 ASP A C 1
ATOM 1548 O O . ASP A 1 200 ? 20.225 3.165 -11.490 1.00 89.69 200 ASP A O 1
ATOM 1552 N N . GLY A 1 201 ? 19.199 5.159 -11.546 1.00 89.19 201 GLY A N 1
ATOM 1553 C CA . GLY A 1 201 ? 19.467 5.483 -10.143 1.00 89.19 201 GLY A CA 1
ATOM 1554 C C . GLY A 1 201 ? 18.847 4.468 -9.175 1.00 89.19 201 GLY A C 1
ATOM 1555 O O . GLY A 1 201 ? 19.525 3.997 -8.263 1.00 89.19 201 GLY A O 1
ATOM 1556 N N . LEU A 1 202 ? 17.595 4.059 -9.418 1.00 88.62 202 LEU A N 1
ATOM 1557 C CA . LEU A 1 202 ? 16.924 3.007 -8.643 1.00 88.62 202 LEU A CA 1
ATOM 1558 C C . LEU A 1 202 ? 17.653 1.658 -8.741 1.00 88.62 202 LEU A C 1
ATOM 1560 O O . LEU A 1 202 ? 17.728 0.922 -7.759 1.00 88.62 202 LEU A O 1
ATOM 1564 N N . LEU A 1 203 ? 18.193 1.334 -9.918 1.00 88.06 203 LEU A N 1
ATOM 1565 C CA . LEU A 1 203 ? 18.902 0.079 -10.180 1.00 88.06 203 LEU A CA 1
ATOM 1566 C C . LEU A 1 203 ? 20.334 0.054 -9.625 1.00 88.06 203 LEU A C 1
ATOM 1568 O O . LEU A 1 203 ? 20.857 -1.016 -9.312 1.00 88.06 203 LEU A O 1
ATOM 1572 N N . SER A 1 204 ? 20.958 1.222 -9.465 1.00 82.56 204 SER A N 1
ATOM 1573 C CA . SER A 1 204 ? 22.360 1.353 -9.048 1.00 82.56 204 SER A CA 1
ATOM 1574 C C . SER A 1 204 ? 22.616 0.900 -7.603 1.00 82.56 204 SER A C 1
ATOM 1576 O O . SER A 1 204 ? 23.752 0.606 -7.246 1.00 82.56 204 SER A O 1
ATOM 1578 N N . GLY A 1 205 ? 21.570 0.790 -6.776 1.00 70.62 205 GLY A N 1
ATOM 1579 C CA . GLY A 1 205 ? 21.658 0.351 -5.377 1.00 70.62 205 GLY A CA 1
ATOM 1580 C C . GLY A 1 2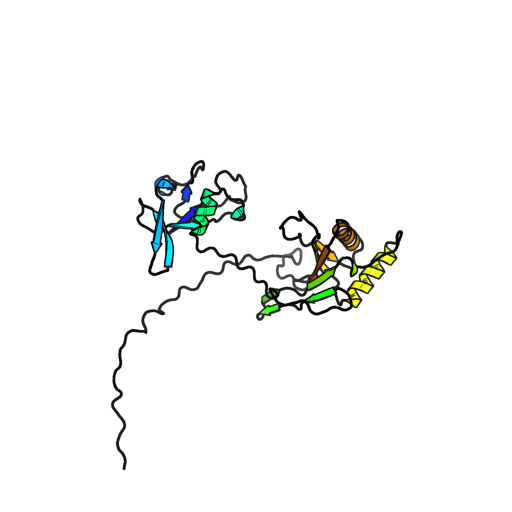05 ? 21.859 -1.156 -5.160 1.00 70.62 205 GLY A C 1
ATOM 1581 O O . GLY A 1 205 ? 21.743 -1.607 -4.025 1.00 70.62 205 GLY A O 1
ATOM 1582 N N . GLY A 1 206 ? 22.125 -1.936 -6.214 1.00 72.81 206 GLY A N 1
ATOM 1583 C CA . GLY A 1 206 ? 22.248 -3.393 -6.130 1.00 72.81 206 GLY A CA 1
ATOM 1584 C C . GLY A 1 206 ? 20.878 -4.065 -6.091 1.00 72.81 206 GLY A C 1
ATOM 1585 O O . GLY A 1 206 ? 20.367 -4.437 -5.038 1.00 72.81 206 GLY A O 1
ATOM 1586 N N . VAL A 1 207 ? 20.257 -4.206 -7.260 1.00 76.00 207 VAL A N 1
ATOM 1587 C CA . VAL A 1 207 ? 18.939 -4.835 -7.394 1.00 76.00 207 VAL A CA 1
ATOM 1588 C C . VAL A 1 207 ? 19.100 -6.319 -7.645 1.00 76.00 207 VAL A C 1
ATOM 1590 O O . VAL A 1 207 ? 19.696 -6.707 -8.638 1.00 76.00 207 VAL A O 1
ATOM 1593 N N . GLY A 1 208 ? 18.520 -7.154 -6.788 1.00 81.75 208 GLY A N 1
ATOM 1594 C CA . GLY A 1 208 ? 18.383 -8.576 -7.094 1.00 81.75 208 GLY A CA 1
ATOM 1595 C C . GLY A 1 208 ? 17.201 -8.832 -8.025 1.00 81.75 208 GLY A C 1
ATOM 1596 O O . GLY A 1 208 ? 17.305 -9.537 -9.032 1.00 81.75 208 GLY A O 1
ATOM 1597 N N . ARG A 1 209 ? 16.082 -8.150 -7.748 1.00 88.62 209 ARG A N 1
ATOM 1598 C CA . ARG A 1 209 ? 14.829 -8.302 -8.489 1.00 88.62 209 ARG A CA 1
ATOM 1599 C C . ARG A 1 209 ? 14.146 -6.965 -8.752 1.00 88.62 209 ARG A C 1
ATOM 1601 O O . ARG A 1 209 ? 13.825 -6.228 -7.822 1.00 88.62 209 ARG A O 1
ATOM 1608 N N . LEU A 1 210 ? 13.826 -6.703 -10.014 1.00 93.25 210 LEU A N 1
ATOM 1609 C CA . LEU A 1 210 ? 12.992 -5.585 -10.447 1.00 93.25 210 LEU A CA 1
ATOM 1610 C C . LEU A 1 210 ? 11.582 -6.091 -10.766 1.00 93.25 210 LEU A C 1
ATOM 1612 O O . LEU A 1 210 ? 11.414 -6.996 -11.581 1.00 93.25 210 LEU A O 1
ATOM 1616 N N . VAL A 1 211 ? 10.568 -5.488 -10.151 1.00 94.38 211 VAL A N 1
ATOM 1617 C CA . VAL A 1 211 ? 9.157 -5.713 -10.487 1.00 94.38 211 VAL A CA 1
ATOM 1618 C C . VAL A 1 211 ? 8.615 -4.465 -11.169 1.00 94.38 211 VAL A C 1
ATOM 1620 O O . VAL A 1 211 ? 8.700 -3.368 -10.625 1.00 94.38 211 VAL A O 1
ATOM 1623 N N . LEU A 1 212 ? 8.053 -4.633 -12.359 1.00 97.25 212 LEU A N 1
ATOM 1624 C CA . LEU A 1 212 ? 7.424 -3.583 -13.150 1.00 97.25 212 LEU A CA 1
ATOM 1625 C C . LEU A 1 212 ? 5.938 -3.899 -13.248 1.00 97.25 212 LEU A C 1
ATOM 1627 O O . LEU A 1 212 ? 5.565 -4.989 -13.669 1.00 97.25 212 LEU A O 1
ATOM 1631 N N . GLU A 1 213 ? 5.083 -2.960 -12.876 1.00 97.31 213 GLU A N 1
ATOM 1632 C CA . GLU A 1 213 ? 3.629 -3.090 -12.966 1.00 97.31 213 GLU A CA 1
ATOM 1633 C C . GLU A 1 213 ? 3.098 -2.125 -14.019 1.00 97.31 213 GLU A C 1
ATOM 1635 O O . GLU A 1 213 ? 3.559 -0.990 -14.116 1.00 97.31 213 GLU A O 1
ATOM 1640 N N . GLU A 1 214 ? 2.121 -2.549 -14.820 1.00 97.56 214 GLU A N 1
ATOM 1641 C CA . GLU A 1 214 ? 1.487 -1.638 -15.777 1.00 97.56 214 GLU A CA 1
ATOM 1642 C C . GLU A 1 214 ? 0.925 -0.390 -15.074 1.00 97.56 214 GLU A C 1
ATOM 1644 O O . GLU A 1 214 ? 0.350 -0.475 -13.983 1.00 97.56 214 GLU A O 1
ATOM 1649 N N . MET A 1 215 ? 1.057 0.777 -15.712 1.00 96.75 215 MET A N 1
ATOM 1650 C CA . MET A 1 215 ? 0.389 1.983 -15.235 1.00 96.75 215 MET A CA 1
ATOM 1651 C C . MET A 1 215 ? -1.127 1.828 -15.395 1.00 96.75 215 MET A C 1
ATOM 1653 O O . MET A 1 215 ? -1.642 1.751 -16.512 1.00 96.75 215 MET A O 1
ATOM 1657 N N . LEU A 1 216 ? -1.842 1.784 -14.272 1.00 94.81 216 LEU A N 1
ATOM 1658 C CA . LEU A 1 216 ? -3.298 1.725 -14.239 1.00 94.81 216 LEU A CA 1
ATOM 1659 C C . LEU A 1 216 ? -3.819 2.478 -12.998 1.00 94.81 216 LEU A C 1
ATOM 1661 O O . LEU A 1 216 ? -3.447 2.085 -11.893 1.00 94.81 216 LEU A O 1
ATOM 1665 N N . PRO A 1 217 ? -4.682 3.502 -13.129 1.00 93.12 217 PRO A N 1
ATOM 1666 C CA . PRO A 1 217 ? -5.296 3.991 -14.366 1.00 93.12 217 PRO A CA 1
ATOM 1667 C C . PRO A 1 217 ? -4.295 4.637 -15.337 1.00 93.12 217 PRO A C 1
ATOM 1669 O O . PRO A 1 217 ? -3.270 5.178 -14.929 1.00 93.12 217 PRO A O 1
ATOM 1672 N N . GLY A 1 218 ? -4.607 4.551 -16.633 1.00 90.75 218 GLY A N 1
ATOM 1673 C CA . GLY A 1 218 ? -3.965 5.352 -17.675 1.00 90.75 218 GLY A CA 1
ATOM 1674 C C . GLY A 1 218 ? -4.433 6.813 -17.628 1.00 90.75 218 GLY A C 1
ATOM 1675 O O . GLY A 1 218 ? -5.456 7.113 -17.012 1.00 90.75 218 GLY A O 1
ATOM 1676 N N . GLU A 1 219 ? -3.731 7.726 -18.304 1.00 86.31 219 GLU A N 1
ATOM 1677 C CA . GLU A 1 219 ? -4.138 9.145 -18.421 1.00 86.31 219 GLU A CA 1
ATOM 1678 C C . GLU A 1 219 ? -5.528 9.323 -19.057 1.00 86.31 219 GLU A C 1
ATOM 1680 O O . GLU A 1 219 ? -6.265 10.264 -18.760 1.00 86.31 219 GLU A O 1
ATOM 1685 N N . ASP A 1 220 ? -5.900 8.395 -19.931 1.00 87.12 220 ASP A N 1
ATOM 1686 C CA . ASP A 1 220 ? -7.197 8.311 -20.591 1.00 87.12 220 ASP A CA 1
ATOM 1687 C C . ASP A 1 220 ? -8.314 7.801 -19.664 1.00 87.12 220 ASP A C 1
ATOM 1689 O O . ASP A 1 220 ? -9.488 8.071 -19.921 1.00 87.12 220 ASP A O 1
ATOM 1693 N N . ALA A 1 221 ? -7.957 7.147 -18.555 1.00 89.62 221 ALA A N 1
ATOM 1694 C CA . ALA A 1 221 ? -8.867 6.519 -17.597 1.00 89.62 221 ALA A CA 1
ATOM 1695 C C . ALA A 1 221 ? -9.000 7.285 -16.262 1.00 89.62 221 ALA A C 1
ATOM 1697 O O . ALA A 1 221 ? -9.505 6.743 -15.276 1.00 89.62 221 ALA A O 1
ATOM 1698 N N . LEU A 1 222 ? -8.553 8.543 -16.209 1.00 92.56 222 LEU A N 1
ATOM 1699 C CA . LEU A 1 222 ? -8.709 9.403 -15.033 1.00 92.56 222 LEU A CA 1
ATOM 1700 C C . LEU A 1 222 ? -10.176 9.827 -14.854 1.00 92.56 222 LEU A C 1
ATOM 1702 O O . LEU A 1 222 ? -10.764 10.479 -15.725 1.00 92.56 222 LEU A O 1
ATOM 1706 N N . HIS A 1 223 ? -10.762 9.449 -13.715 1.00 89.81 223 HIS A N 1
ATOM 1707 C CA . HIS A 1 223 ? -12.197 9.586 -13.448 1.00 89.81 223 HIS A CA 1
ATOM 1708 C C . HIS A 1 223 ? -12.574 10.901 -12.747 1.00 89.81 223 HIS A C 1
ATOM 1710 O O . HIS A 1 223 ? -13.689 11.384 -12.937 1.00 89.81 223 HIS A O 1
ATOM 1716 N N . VAL A 1 224 ? -11.657 11.524 -11.999 1.00 93.75 224 VAL A N 1
ATOM 1717 C CA . VAL A 1 224 ? -11.901 12.820 -11.344 1.00 93.75 224 VAL A CA 1
ATOM 1718 C C . VAL A 1 224 ? -11.608 13.965 -12.309 1.00 93.75 224 VAL A C 1
ATOM 1720 O O . VAL A 1 224 ? -10.541 14.022 -12.926 1.00 93.75 224 VAL A O 1
ATOM 1723 N N . ARG A 1 225 ? -12.562 14.895 -12.440 1.00 94.25 225 ARG A N 1
ATOM 1724 C CA . ARG A 1 225 ? -12.494 16.048 -13.349 1.00 94.25 225 ARG A CA 1
ATOM 1725 C C . ARG A 1 225 ? -12.759 17.348 -12.600 1.00 94.25 225 ARG A C 1
ATOM 1727 O O . ARG A 1 225 ? -13.611 17.398 -11.722 1.00 94.25 225 ARG A O 1
ATOM 1734 N N . SER A 1 226 ? -12.066 18.409 -12.993 1.00 94.44 226 SER A N 1
ATOM 1735 C CA . SER A 1 226 ? -12.347 19.784 -12.575 1.00 94.44 226 SER A CA 1
ATOM 1736 C C . SER A 1 226 ? -12.136 20.745 -13.748 1.00 94.44 226 SER A C 1
ATOM 1738 O O . SER A 1 226 ? -11.690 20.332 -14.820 1.00 94.44 226 SER A O 1
ATOM 1740 N N . ALA A 1 227 ? -12.389 22.042 -13.551 1.00 95.94 227 ALA A N 1
ATOM 1741 C CA . ALA A 1 227 ? -12.082 23.072 -14.551 1.00 95.94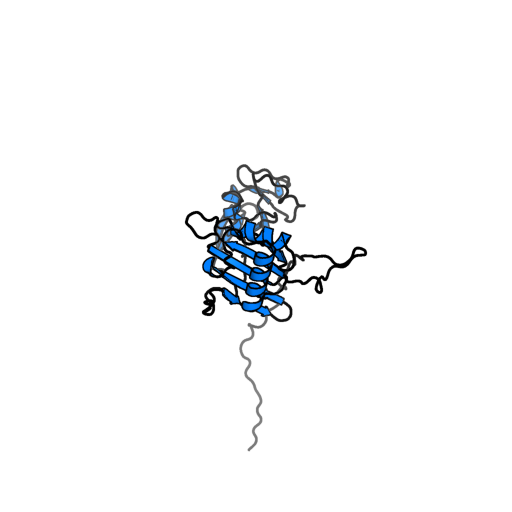 227 ALA A CA 1
ATOM 1742 C C . ALA A 1 227 ? -10.594 23.095 -14.973 1.00 95.94 227 ALA A C 1
ATOM 1744 O O . ALA A 1 227 ? -10.267 23.602 -16.039 1.00 95.94 227 ALA A O 1
ATOM 1745 N N . ARG A 1 228 ? -9.692 22.520 -14.159 1.00 93.88 228 ARG A N 1
ATOM 1746 C CA . ARG A 1 228 ? -8.249 22.403 -14.442 1.00 93.88 228 ARG A CA 1
ATOM 1747 C C . ARG A 1 228 ? -7.860 21.105 -15.164 1.00 93.88 228 ARG A C 1
ATOM 1749 O O . ARG A 1 228 ? -6.676 20.860 -15.357 1.00 93.88 228 ARG A O 1
ATOM 1756 N N . GLY A 1 229 ? -8.824 20.260 -15.531 1.00 93.19 229 GLY A N 1
ATOM 1757 C CA . GLY A 1 229 ? -8.584 19.015 -16.262 1.00 93.19 229 GLY A CA 1
ATOM 1758 C C . GLY A 1 229 ? -8.882 17.752 -15.455 1.00 93.19 229 GLY A C 1
ATOM 1759 O O . GLY A 1 229 ? -9.769 17.736 -14.599 1.00 93.19 229 GLY A O 1
ATOM 1760 N N . ARG A 1 230 ? -8.174 16.668 -15.786 1.00 94.19 230 ARG A N 1
ATOM 1761 C CA . ARG A 1 230 ? -8.337 15.333 -15.191 1.00 94.19 230 ARG A CA 1
ATOM 1762 C C . ARG A 1 230 ? -7.263 15.071 -14.141 1.00 94.19 230 ARG A C 1
ATOM 1764 O O . ARG A 1 230 ? -6.119 15.465 -14.341 1.00 94.19 230 ARG A O 1
ATOM 1771 N N . HIS A 1 231 ? -7.628 14.375 -13.068 1.00 93.56 231 HIS A N 1
ATOM 1772 C CA . HIS A 1 231 ? -6.766 14.180 -11.899 1.00 93.56 231 HIS A CA 1
ATOM 1773 C C . HIS A 1 231 ? -6.619 12.702 -11.551 1.00 93.56 231 HIS A C 1
ATOM 1775 O O . HIS A 1 231 ? -7.561 11.918 -11.698 1.00 93.56 231 HIS A O 1
ATOM 1781 N N . VAL A 1 232 ? -5.433 12.336 -11.063 1.00 93.69 232 VAL A N 1
ATOM 1782 C CA . VAL A 1 232 ? -5.232 11.067 -10.357 1.00 93.69 232 VAL A CA 1
ATOM 1783 C C . VAL A 1 232 ? -5.925 11.179 -9.006 1.00 93.69 232 VAL A C 1
ATOM 1785 O O . VAL A 1 232 ? -5.763 12.176 -8.306 1.00 93.69 232 VAL A O 1
ATOM 1788 N N . ALA A 1 233 ? -6.702 10.162 -8.654 1.00 92.94 233 ALA A N 1
ATOM 1789 C CA . ALA A 1 233 ? -7.396 10.091 -7.382 1.00 92.94 233 ALA A CA 1
ATOM 1790 C C . ALA A 1 233 ? -7.452 8.645 -6.896 1.00 92.94 233 ALA A C 1
ATOM 1792 O O . ALA A 1 233 ? -7.495 7.706 -7.697 1.00 92.94 233 ALA A O 1
ATOM 1793 N N . GLU A 1 234 ? -7.478 8.502 -5.579 1.00 92.94 234 GLU A N 1
ATOM 1794 C CA . GLU A 1 234 ? -7.697 7.254 -4.865 1.00 92.94 234 GLU A CA 1
ATOM 1795 C C . GLU A 1 234 ? -8.936 7.425 -3.987 1.00 92.94 234 GLU A C 1
ATOM 1797 O O . GLU A 1 234 ? -9.154 8.491 -3.411 1.00 92.94 234 GLU A O 1
ATOM 1802 N N . LEU A 1 235 ? -9.770 6.388 -3.930 1.00 91.50 235 LEU A N 1
ATOM 1803 C CA . LEU A 1 235 ? -10.984 6.370 -3.124 1.00 91.50 235 LEU A CA 1
ATOM 1804 C C . LEU A 1 235 ? -10.800 5.332 -2.019 1.00 91.50 235 LEU A C 1
ATOM 1806 O O . LEU A 1 235 ? -10.632 4.148 -2.312 1.00 91.50 235 LEU A O 1
ATOM 1810 N N . ALA A 1 236 ? -10.849 5.778 -0.766 1.00 90.75 236 ALA A N 1
ATOM 1811 C CA . ALA A 1 236 ? -10.984 4.891 0.379 1.00 90.75 236 ALA A CA 1
ATOM 1812 C C . ALA A 1 236 ? -12.472 4.572 0.562 1.00 90.75 236 ALA A C 1
ATOM 1814 O O . ALA A 1 236 ? -13.285 5.479 0.735 1.00 90.75 236 ALA A O 1
ATOM 1815 N N . LEU A 1 237 ? -12.828 3.291 0.462 1.00 90.62 237 LEU A N 1
ATOM 1816 C CA . LEU A 1 237 ? -14.203 2.817 0.592 1.00 90.62 237 LEU A CA 1
ATOM 1817 C C . LEU A 1 237 ? -14.327 1.990 1.867 1.00 90.62 237 LEU A C 1
ATOM 1819 O O . LEU A 1 237 ? -13.639 0.981 2.021 1.00 90.62 237 LEU A O 1
ATOM 1823 N N . GLU A 1 238 ? -15.230 2.401 2.749 1.00 88.12 238 GLU A N 1
ATOM 1824 C CA . GLU A 1 238 ? -15.678 1.586 3.870 1.00 88.12 238 GLU A CA 1
ATOM 1825 C C . GLU A 1 238 ? -16.848 0.712 3.410 1.00 88.12 238 GLU A C 1
ATOM 1827 O O . GLU A 1 238 ? -17.829 1.206 2.851 1.00 88.12 238 GLU A O 1
ATOM 1832 N N . VAL A 1 239 ? -16.725 -0.602 3.603 1.00 87.62 239 VAL A N 1
ATOM 1833 C CA . VAL A 1 239 ? -17.769 -1.571 3.259 1.00 87.62 239 VAL A CA 1
ATOM 1834 C C . VAL A 1 239 ? -18.242 -2.218 4.546 1.00 87.62 239 VAL A C 1
ATOM 1836 O O . VAL A 1 239 ? -17.509 -2.983 5.170 1.00 87.62 239 VAL A O 1
ATOM 1839 N N . LEU A 1 240 ? -19.475 -1.911 4.929 1.00 85.31 240 LEU A N 1
ATOM 1840 C CA . LEU A 1 240 ? -20.112 -2.494 6.098 1.00 85.31 240 LEU A CA 1
ATOM 1841 C C . LEU A 1 240 ? -20.849 -3.775 5.688 1.00 85.31 240 LEU A C 1
ATOM 1843 O O . LEU A 1 240 ? -21.507 -3.787 4.640 1.00 85.31 240 LEU A O 1
ATOM 1847 N N . PRO A 1 241 ? -20.756 -4.862 6.472 1.00 81.25 241 PRO A N 1
ATOM 1848 C CA . PRO A 1 241 ? -21.593 -6.026 6.237 1.00 81.25 241 PRO A CA 1
ATOM 1849 C C . PRO A 1 241 ? -23.063 -5.612 6.346 1.00 81.25 241 PRO A C 1
ATOM 1851 O O . PRO A 1 241 ? -23.450 -4.886 7.262 1.00 81.25 241 PRO A O 1
ATOM 1854 N N . LEU A 1 242 ? -23.890 -6.083 5.413 1.00 82.12 242 LEU A N 1
ATOM 1855 C CA . LEU A 1 242 ? -25.336 -5.984 5.573 1.00 82.12 242 LEU A CA 1
ATOM 1856 C C . LEU A 1 242 ? -25.720 -6.806 6.805 1.00 82.12 242 LEU A C 1
ATOM 1858 O O . LEU A 1 242 ? -25.307 -7.964 6.922 1.00 82.12 242 LEU A O 1
ATOM 1862 N N . ALA A 1 243 ? -26.491 -6.209 7.715 1.00 71.56 243 ALA A N 1
ATOM 1863 C CA . ALA A 1 243 ? -27.102 -6.954 8.803 1.00 71.56 243 ALA A CA 1
ATOM 1864 C C . ALA A 1 243 ? -27.880 -8.123 8.188 1.00 71.56 243 ALA A C 1
ATOM 1866 O O . ALA A 1 243 ? -28.717 -7.929 7.304 1.00 71.56 243 ALA A O 1
ATOM 1867 N N . GLN A 1 244 ? -27.558 -9.349 8.599 1.00 57.00 244 GLN A N 1
ATOM 1868 C CA . GLN A 1 244 ? -28.376 -10.493 8.233 1.00 57.00 244 GLN A CA 1
ATOM 1869 C C . GLN A 1 244 ? -29.654 -10.431 9.062 1.00 57.00 244 GLN A C 1
ATOM 1871 O O . GLN A 1 244 ? -29.736 -11.025 10.136 1.00 57.00 244 GLN A O 1
ATOM 1876 N N . ASP A 1 245 ? -30.655 -9.707 8.574 1.00 49.75 245 ASP A N 1
ATOM 1877 C CA . ASP A 1 245 ? -32.003 -9.838 9.105 1.00 49.75 245 ASP A CA 1
ATOM 1878 C C . ASP A 1 245 ? -32.501 -11.266 8.803 1.00 49.75 245 ASP A C 1
ATOM 1880 O O . ASP A 1 245 ? -32.808 -11.614 7.665 1.00 49.75 245 ASP A O 1
ATOM 1884 N N . GLY A 1 246 ? -32.567 -12.117 9.835 1.00 51.44 246 GLY A N 1
ATOM 1885 C CA . GLY A 1 246 ? -33.556 -13.200 9.890 1.00 51.44 246 GLY A CA 1
ATOM 1886 C C . GLY A 1 246 ? -33.163 -14.634 9.505 1.00 51.44 246 GLY A C 1
ATOM 1887 O O . GLY A 1 246 ? -34.066 -15.450 9.350 1.00 51.44 246 GLY A O 1
ATOM 1888 N N . ALA A 1 247 ? -31.888 -15.029 9.423 1.00 42.41 247 ALA A N 1
ATOM 1889 C CA . ALA A 1 247 ? -31.541 -16.428 9.087 1.00 42.41 247 ALA A CA 1
ATOM 1890 C C . ALA A 1 247 ? -31.737 -17.461 10.230 1.00 42.41 247 ALA A C 1
ATOM 1892 O O . ALA A 1 247 ? -31.421 -18.637 10.056 1.00 42.41 247 ALA A O 1
ATOM 1893 N N . ALA A 1 248 ? -32.265 -17.060 11.394 1.00 41.69 248 ALA A N 1
ATOM 1894 C CA . ALA A 1 248 ? -32.466 -17.948 12.548 1.00 41.69 248 ALA A CA 1
ATOM 1895 C C . ALA A 1 248 ? -33.924 -18.412 12.766 1.00 41.69 248 ALA A C 1
ATOM 1897 O O . ALA A 1 248 ? -34.167 -19.231 13.649 1.00 41.69 248 ALA A O 1
ATOM 1898 N N . ALA A 1 249 ? -34.902 -17.930 11.986 1.00 40.56 249 ALA A N 1
ATOM 1899 C CA . ALA A 1 249 ? -36.321 -18.214 12.249 1.00 40.56 249 ALA A CA 1
ATOM 1900 C C . ALA A 1 249 ? -36.900 -19.442 11.509 1.00 40.56 249 ALA A C 1
ATOM 1902 O O . ALA A 1 249 ? -37.990 -19.889 11.857 1.00 40.56 249 ALA A O 1
ATOM 1903 N N . GLU A 1 250 ? -36.203 -20.029 10.529 1.00 38.47 250 GLU A N 1
ATOM 1904 C CA . GLU A 1 250 ? -36.787 -21.078 9.664 1.00 38.47 250 GLU A CA 1
ATOM 1905 C C . GLU A 1 250 ? -36.398 -22.531 9.997 1.00 38.47 250 GLU A C 1
ATOM 1907 O O . GLU A 1 250 ? -36.867 -23.454 9.336 1.00 38.47 250 GLU A O 1
ATOM 1912 N N . GLN A 1 251 ? -35.615 -22.791 11.052 1.00 42.00 251 GLN A N 1
ATOM 1913 C CA . GLN A 1 251 ? -35.219 -24.167 11.421 1.00 42.00 251 GLN A CA 1
ATOM 1914 C C . GLN A 1 251 ? -36.019 -24.794 12.576 1.00 42.00 251 GLN A C 1
ATOM 1916 O O . GLN A 1 251 ? -35.613 -25.814 13.131 1.00 42.00 251 GLN A O 1
ATOM 1921 N N . GLN A 1 252 ? -37.188 -24.251 12.922 1.00 41.41 252 GLN A N 1
ATOM 1922 C CA . GLN A 1 252 ? -38.102 -24.891 13.875 1.00 41.41 252 GLN A CA 1
ATOM 1923 C C . GLN A 1 252 ? -39.511 -25.019 13.297 1.00 41.41 252 GLN A C 1
ATOM 1925 O O . GLN A 1 252 ? -40.388 -24.218 13.597 1.00 41.41 252 GLN A O 1
ATOM 1930 N N . HIS A 1 253 ? -39.745 -26.065 12.501 1.00 34.91 253 HIS A N 1
ATOM 1931 C CA . HIS A 1 253 ? -41.047 -26.739 12.445 1.00 34.91 253 HIS A CA 1
ATOM 1932 C C . HIS A 1 253 ? -40.849 -28.227 12.105 1.00 34.91 253 HIS A C 1
ATOM 1934 O O . HIS A 1 253 ? -40.443 -28.552 10.987 1.00 34.91 253 HIS A O 1
ATOM 1940 N N . PRO A 1 254 ? -41.124 -29.160 13.037 1.00 46.50 254 PRO A N 1
ATOM 1941 C CA . PRO A 1 254 ? -41.034 -30.580 12.754 1.00 46.50 254 PRO A CA 1
ATOM 1942 C C . PRO A 1 254 ? -42.278 -31.041 11.978 1.00 46.50 254 PRO A C 1
ATOM 1944 O O . PRO A 1 254 ? -43.412 -30.851 12.406 1.00 46.50 254 PRO A O 1
ATOM 1947 N N . ASN A 1 255 ? -42.025 -31.654 10.824 1.00 45.62 255 ASN A N 1
ATOM 1948 C CA . ASN A 1 255 ? -42.761 -32.773 10.232 1.00 45.62 255 ASN A CA 1
ATOM 1949 C C . ASN A 1 255 ? -44.304 -32.786 10.406 1.00 45.62 255 ASN A C 1
ATOM 1951 O O . ASN A 1 255 ? -44.834 -33.328 11.376 1.00 45.62 255 ASN A O 1
ATOM 1955 N N . ARG A 1 256 ? -45.046 -32.289 9.403 1.00 39.91 256 ARG A N 1
ATOM 1956 C CA . ARG A 1 256 ? -46.470 -32.630 9.200 1.00 39.91 256 ARG A CA 1
ATOM 1957 C C . ARG A 1 256 ? -46.593 -33.652 8.058 1.00 39.91 256 ARG A C 1
ATOM 1959 O O . ARG A 1 256 ? -46.058 -33.393 6.981 1.00 39.91 256 ARG A O 1
ATOM 1966 N N . PRO A 1 257 ? -47.310 -34.778 8.235 1.00 42.28 257 PRO A N 1
ATOM 1967 C CA . PRO A 1 257 ? -47.469 -35.778 7.183 1.00 42.28 257 PRO A CA 1
ATOM 1968 C C . PRO A 1 257 ? -48.411 -35.269 6.082 1.00 42.28 257 PRO A C 1
ATOM 1970 O O . PRO A 1 257 ? -49.473 -34.709 6.367 1.00 42.28 257 PRO A O 1
ATOM 1973 N N . ARG A 1 258 ? -48.040 -35.489 4.814 1.00 38.50 258 ARG A N 1
ATOM 1974 C CA . ARG A 1 258 ? -48.910 -35.226 3.658 1.00 38.50 258 ARG A CA 1
ATOM 1975 C C . ARG A 1 258 ? -50.053 -36.247 3.649 1.00 38.50 258 ARG A C 1
ATOM 1977 O O . ARG A 1 258 ? -49.816 -37.434 3.454 1.00 38.50 258 ARG A O 1
ATOM 1984 N N . ARG A 1 259 ? -51.291 -35.789 3.855 1.00 39.53 259 ARG A N 1
ATOM 1985 C CA . ARG A 1 259 ? -52.510 -36.534 3.502 1.00 39.53 259 ARG A CA 1
ATOM 1986 C C . ARG A 1 259 ? -52.984 -36.062 2.131 1.00 39.53 259 ARG A C 1
ATOM 1988 O O . ARG A 1 259 ? -53.220 -34.869 1.970 1.00 39.53 259 ARG A O 1
ATOM 1995 N N . GLY A 1 260 ? -53.193 -37.005 1.215 1.00 43.78 260 GLY A N 1
ATOM 1996 C CA . GLY A 1 260 ? -54.008 -36.801 0.019 1.00 43.78 260 GLY A CA 1
ATOM 1997 C C . GLY A 1 260 ? -53.338 -37.238 -1.277 1.00 43.78 260 GLY A C 1
ATOM 1998 O O . GLY A 1 260 ? -52.895 -36.390 -2.038 1.00 43.78 260 GLY A O 1
ATOM 1999 N N . GLU A 1 261 ? -53.340 -38.541 -1.553 1.00 40.69 261 GLU A N 1
ATOM 2000 C CA . GLU A 1 261 ? -53.423 -39.038 -2.931 1.00 40.69 261 GLU A CA 1
ATOM 2001 C C . GLU A 1 261 ? -54.745 -39.813 -3.068 1.00 40.69 261 GLU A C 1
ATOM 2003 O O . GLU A 1 261 ? -55.083 -40.588 -2.165 1.00 40.69 261 GLU A O 1
ATOM 2008 N N . PRO A 1 262 ? -55.542 -39.565 -4.122 1.00 47.12 262 PRO A N 1
ATOM 2009 C CA . PRO A 1 262 ? -56.760 -40.311 -4.389 1.00 47.12 262 PRO A CA 1
ATOM 2010 C C . PRO A 1 262 ? -56.446 -41.622 -5.125 1.00 47.12 262 PRO A C 1
ATOM 2012 O O . PRO A 1 262 ? -55.686 -41.640 -6.090 1.00 47.12 262 PRO A O 1
ATOM 2015 N N . ASN A 1 263 ? -57.078 -42.705 -4.671 1.00 40.91 263 ASN A N 1
ATOM 2016 C CA . ASN A 1 263 ? -57.164 -43.974 -5.394 1.00 40.91 263 ASN A CA 1
ATOM 2017 C C . ASN A 1 263 ? -57.859 -43.767 -6.747 1.00 40.91 263 ASN A C 1
ATOM 2019 O O . ASN A 1 263 ? -58.980 -43.256 -6.772 1.00 40.91 263 ASN A O 1
ATOM 2023 N N . HIS A 1 264 ? -57.253 -44.269 -7.821 1.00 41.34 264 HIS A N 1
ATOM 2024 C CA . HIS A 1 264 ? -57.982 -44.770 -8.981 1.00 41.34 264 HIS A CA 1
ATOM 2025 C C . HIS A 1 264 ? -57.298 -46.032 -9.522 1.00 41.34 264 HIS A C 1
ATOM 2027 O O . HIS A 1 264 ? -56.129 -45.973 -9.891 1.00 41.34 264 HIS A O 1
ATOM 2033 N N . ASP A 1 265 ? -58.091 -47.110 -9.484 1.00 40.72 265 ASP A N 1
ATOM 2034 C CA . ASP A 1 265 ? -58.109 -48.381 -10.231 1.00 40.72 265 ASP A CA 1
ATOM 2035 C C . ASP A 1 265 ? -56.807 -49.157 -10.502 1.00 40.72 265 ASP A C 1
ATOM 2037 O O . ASP A 1 265 ? -55.960 -48.712 -11.307 1.00 40.72 265 ASP A O 1
#

Solvent-accessible surface area (backbone atoms only — not comparable to full-atom values): 16881 Å² total; per-residue (Å²): 85,67,23,34,43,58,61,53,86,63,87,55,80,60,60,72,72,77,88,88,53,81,26,36,39,46,49,93,93,42,85,78,91,67,58,74,90,31,52,42,48,64,88,44,48,47,80,45,78,41,80,89,79,71,41,73,42,37,29,33,69,89,76,71,42,54,46,31,37,41,74,90,48,71,67,62,67,85,78,41,54,69,66,56,43,55,48,44,70,56,21,95,79,76,89,84,76,85,58,93,58,70,93,55,78,76,63,90,42,101,67,47,50,30,72,45,74,61,41,65,60,88,91,45,72,73,37,68,33,31,39,39,29,36,55,88,49,46,86,84,74,64,92,87,63,50,72,67,59,51,51,50,44,51,51,51,51,34,58,76,72,68,53,70,64,40,29,32,38,24,56,38,64,65,68,91,86,64,73,99,62,84,55,72,70,39,78,34,37,76,87,38,67,70,34,47,54,52,48,51,57,60,48,69,77,51,39,42,36,38,37,36,30,57,55,74,74,43,89,90,59,45,82,48,74,56,99,91,45,71,39,92,82,85,83,90,80,88,82,76,82,77,81,80,84,67,89,80,74,80,85,79,75,85,85,79,85,88,81,86,83,83,90,78,136

Secondary structure (DSSP, 8-state):
-EEEEP-TT---GGG-----SS-EEE-TT----S-GGGEEEGGGEEEEEETTTTEEEEEETTT-SB-EEE--SSS-GGGS-HHHHHHGGGS--------TTTTPPPPP-TTSEEEEPPEEETTEEEE--EEEEEGGGS----TT--HHHHHHHHHHHHHHTT--SEEEEEEE--STT--SSPPPPEEEETT-HHHHHHHHHHHTTT-SEEEEEE-SS-GGG--EEETTEEE--------PPPP---TTSSS--------------

InterPro domains:
  IPR006827 Lantibiotic dehydratase, N-terminal [PF04738] (8-168)

Sequence (265 aa):
MLAEVTAGAATTNLNLHAPLTDYELVCPGETSTAPEQAQIHLDDLYVEHDPAADRLVLRSRRLGVEVVPVYLGYLVPMVLPEIPRSLLLFSPTSRVTPEPWRGVPAAASDTGVARRPRVRYGSLVLHRRSWTATAAALPQLPPGATESERYLEWQRWRRRHGLPARVFARAYPEGPGVPLGAAKPQYVDFAGPLSLTALDGLLSGGVGRLVLEEMLPGEDALHVRSARGRHVAELALEVLPLAQDGAAAEQQHPNRPRRGEPNHD

pLDDT: mean 84.95, std 15.55, range [34.91, 98.06]

Foldseek 3Di:
DEEEEDLFPPDDPQQDDDDPDQAYEAEPNGDDPDPPVRYQYPVQWDWDQDPVVRDIFIDGNVVRDTYAYDYPGPDDLVPGPPPSSVSNVNHPDDDDLDDVCVPPDFPDDPLQKTWDDFDDDVVRTSAFIKIKHFPVSDQDDPPPDDLVNLLVSLVVSCVVVVHDQKWWKFFFADDPPGDPDGGDTDIAGSVDSVSSVVVVVNVVVHGGMMMIGHDPPDPVNQDDADPVGGDDDDDDDDDDDDPPPDPPPPPDDDDDDDDDDDDDD

Mean predicted aligned error: 9.94 Å

Radius of gyration: 28.25 Å; Cα contacts (8 Å, |Δi|>4): 345; chains: 1; bounding box: 89×72×64 Å